Protein AF-A0A5X7K9N9-F1 (afdb_monomer_lite)

Organism: NCBI:txid682796

Sequence (214 aa):
MIYKSNVVDDPDVFTVRMKDDEVIVDVKPLNTGDPEDYRKLASKNLNILRDKSGEAIGFYGIVQTYTNQTDLRTLTGKDRYGRMDYIVAMNGEEKKLPSVTADYNGKLYYDQDGAPAKEADISLRYEERQISGTIIDKDRPFFSLEIDTRKSHEVDEDGSFMAALVGMNDRTDQTMHGYIEGGFYGKDGEIVAGSVRSKADNSWGGVFGGEKQE

Foldseek 3Di:
DEDAEDADPDDPFWDWDDDPNDIDTGGDFDPPPDPPWGKDWPDDDKDFDAAPVRHGFWIWDKTKMWTWDQDPVVSDDIDTYMYMYTYTDGNLVQFAAAPAKWKKKWKKAKDAQPRHGAIWIWIWIDDPQFIWTKTADPVCRQLIKIFPPVDDRGADRSFWTKTWIATPVDRVPLQSIWMWTWGFGHPNSQKIWGKIARDPDRRMITIMIIGTDD

Radius of gyration: 18.62 Å; chains: 1; bounding box: 37×47×57 Å

Structure (mmCIF, N/CA/C/O backbone):
data_AF-A0A5X7K9N9-F1
#
_entry.id   AF-A0A5X7K9N9-F1
#
loop_
_atom_site.group_PDB
_atom_site.id
_atom_site.type_symbol
_atom_site.label_atom_id
_atom_site.label_alt_id
_atom_site.label_comp_id
_atom_site.label_asym_id
_atom_site.label_entity_id
_atom_site.label_seq_id
_atom_site.pdbx_PDB_ins_code
_atom_site.Cartn_x
_atom_site.Cartn_y
_atom_site.Cartn_z
_atom_site.occupancy
_atom_site.B_iso_or_equiv
_atom_site.auth_seq_id
_atom_site.auth_comp_id
_atom_site.auth_asym_id
_atom_site.auth_atom_id
_atom_site.pdbx_PDB_model_num
ATOM 1 N N . MET A 1 1 ? 14.769 7.493 -17.784 1.00 29.14 1 MET A N 1
ATOM 2 C CA . MET A 1 1 ? 13.657 8.214 -17.129 1.00 29.14 1 MET A CA 1
ATOM 3 C C . MET A 1 1 ? 12.788 7.158 -16.464 1.00 29.14 1 MET A C 1
ATOM 5 O O . MET A 1 1 ? 12.463 6.187 -17.135 1.00 29.14 1 MET A O 1
ATOM 9 N N . ILE A 1 2 ? 12.543 7.253 -15.156 1.00 31.09 2 ILE A N 1
ATOM 10 C CA . ILE A 1 2 ? 11.637 6.332 -14.450 1.00 31.09 2 ILE A CA 1
ATOM 11 C C . ILE A 1 2 ? 10.228 6.889 -14.655 1.00 31.09 2 ILE A C 1
ATOM 13 O O . ILE A 1 2 ? 10.004 8.071 -14.399 1.00 31.09 2 ILE A O 1
ATOM 17 N N . TYR A 1 3 ? 9.316 6.087 -15.200 1.00 37.09 3 TYR A N 1
ATOM 18 C CA . TYR A 1 3 ? 7.920 6.497 -15.365 1.00 37.09 3 TYR A CA 1
ATOM 19 C C . TYR A 1 3 ? 7.229 6.507 -13.992 1.00 37.09 3 TYR A C 1
ATOM 21 O O . TYR A 1 3 ? 7.483 5.608 -13.192 1.00 37.09 3 TYR A O 1
ATOM 29 N N . LYS A 1 4 ? 6.412 7.541 -13.722 1.00 40.44 4 LYS A N 1
ATOM 30 C CA . LYS A 1 4 ? 5.660 7.712 -12.462 1.00 40.44 4 LYS A CA 1
ATOM 31 C C . LYS A 1 4 ? 4.901 6.429 -12.095 1.00 40.44 4 LYS A C 1
ATOM 33 O O . LYS A 1 4 ? 4.314 5.803 -12.980 1.00 40.44 4 LYS A O 1
ATOM 38 N N . SER A 1 5 ? 4.915 6.073 -10.809 1.00 44.12 5 SER A N 1
ATOM 39 C CA . SER A 1 5 ? 4.220 4.900 -10.288 1.00 44.12 5 SER A CA 1
ATOM 40 C C . SER A 1 5 ? 2.745 5.211 -10.068 1.00 44.12 5 SER A C 1
ATOM 42 O O . SER A 1 5 ? 2.399 6.229 -9.478 1.00 44.12 5 SER A O 1
ATOM 44 N N . ASN A 1 6 ? 1.874 4.306 -10.502 1.00 46.38 6 ASN A N 1
ATOM 45 C CA . ASN A 1 6 ? 0.518 4.219 -9.971 1.00 46.38 6 ASN A CA 1
ATOM 46 C C . ASN A 1 6 ? 0.511 3.136 -8.878 1.00 46.38 6 ASN A C 1
ATOM 48 O O . ASN A 1 6 ? 1.425 2.310 -8.827 1.00 46.38 6 ASN A O 1
ATOM 52 N N . VAL A 1 7 ? -0.494 3.135 -8.005 1.00 53.25 7 VAL A N 1
ATOM 53 C CA . VAL A 1 7 ? -0.878 1.923 -7.264 1.00 53.25 7 VAL A CA 1
ATOM 54 C C . VAL A 1 7 ? -1.484 0.985 -8.305 1.00 53.25 7 VAL A C 1
ATOM 56 O O . VAL A 1 7 ? -2.349 1.418 -9.071 1.00 53.25 7 VAL A O 1
ATOM 59 N N . VAL A 1 8 ? -0.968 -0.239 -8.428 1.00 55.53 8 VAL A N 1
ATOM 60 C CA . VAL A 1 8 ? -1.351 -1.138 -9.525 1.00 55.53 8 VAL A CA 1
ATOM 61 C C . VAL A 1 8 ? -1.850 -2.471 -8.983 1.00 55.53 8 VAL A C 1
ATOM 63 O O . VAL A 1 8 ? -1.053 -3.279 -8.514 1.00 55.53 8 VAL A O 1
ATOM 66 N N . ASP A 1 9 ? -3.153 -2.712 -9.129 1.00 48.34 9 ASP A N 1
ATOM 67 C CA . ASP A 1 9 ? -3.785 -3.989 -8.769 1.00 48.34 9 ASP A CA 1
ATOM 68 C C . ASP A 1 9 ? -3.503 -5.100 -9.807 1.00 48.34 9 ASP A C 1
ATOM 70 O O . ASP A 1 9 ? -3.458 -6.276 -9.454 1.00 48.34 9 ASP A O 1
ATOM 74 N N . ASP A 1 10 ? -3.240 -4.748 -11.076 1.00 54.31 10 ASP A N 1
ATOM 75 C CA . ASP A 1 10 ? -2.811 -5.680 -12.138 1.00 54.31 10 ASP A CA 1
ATOM 76 C C . ASP A 1 10 ? -1.775 -5.030 -13.078 1.00 54.31 10 ASP A C 1
ATOM 78 O O . ASP A 1 10 ? -2.121 -4.260 -13.979 1.00 54.31 10 ASP A O 1
ATOM 82 N N . PRO A 1 11 ? -0.471 -5.264 -12.859 1.00 64.81 11 PRO A N 1
ATOM 83 C CA . PRO A 1 11 ? 0.557 -4.661 -13.688 1.00 64.81 11 PRO A CA 1
ATOM 84 C C . PRO A 1 11 ? 0.686 -5.347 -15.052 1.00 64.81 11 PRO A C 1
ATOM 86 O O . PRO A 1 11 ? 0.959 -6.540 -15.179 1.00 64.81 11 PRO A O 1
ATOM 89 N N . ASP A 1 12 ? 0.660 -4.553 -16.125 1.00 75.69 12 ASP A N 1
ATOM 90 C CA . ASP A 1 12 ? 0.907 -5.024 -17.502 1.00 75.69 12 ASP A CA 1
ATOM 91 C C . ASP A 1 12 ? 2.293 -5.670 -17.706 1.00 75.69 12 ASP A C 1
ATOM 93 O O . ASP A 1 12 ? 2.567 -6.295 -18.731 1.00 75.69 12 ASP A O 1
ATOM 97 N N . VAL A 1 13 ? 3.199 -5.508 -16.738 1.00 85.12 13 VAL A N 1
ATOM 98 C CA . VAL A 1 13 ? 4.620 -5.864 -16.839 1.00 85.12 13 VAL A CA 1
ATOM 99 C C . VAL A 1 13 ? 5.019 -7.127 -16.068 1.00 85.12 13 VAL A C 1
ATOM 101 O O . VAL A 1 13 ? 6.041 -7.729 -16.402 1.00 85.12 13 VAL A O 1
ATOM 104 N N . PHE A 1 14 ? 4.239 -7.559 -15.077 1.00 88.44 14 PHE A N 1
ATOM 105 C CA . PHE A 1 14 ? 4.474 -8.771 -14.283 1.00 88.44 14 PHE A CA 1
ATOM 106 C C . PHE A 1 14 ? 3.166 -9.262 -13.660 1.00 88.44 14 PHE A C 1
ATOM 108 O O . PHE A 1 14 ? 2.179 -8.542 -13.635 1.00 88.44 14 PHE A O 1
ATOM 115 N N . THR A 1 15 ? 3.153 -10.485 -13.149 1.00 89.06 15 THR A N 1
ATOM 116 C CA . THR A 1 15 ? 2.113 -10.965 -12.235 1.00 89.06 15 THR A CA 1
ATOM 117 C C . THR A 1 15 ? 2.726 -11.196 -10.865 1.00 89.06 15 THR A C 1
ATOM 119 O O . THR A 1 15 ? 3.860 -11.673 -10.775 1.00 89.06 15 THR A O 1
ATOM 122 N N . VAL A 1 16 ? 1.982 -10.888 -9.806 1.00 88.81 16 VAL A N 1
ATOM 123 C CA . VAL A 1 16 ? 2.383 -11.197 -8.431 1.00 88.81 16 VAL A CA 1
ATOM 124 C C . VAL A 1 16 ? 1.418 -12.212 -7.856 1.00 88.81 16 VAL A C 1
ATOM 126 O O . VAL A 1 16 ? 0.209 -12.095 -8.035 1.00 88.81 16 VAL A O 1
ATOM 129 N N . ARG A 1 17 ? 1.953 -13.223 -7.180 1.00 85.62 17 ARG A N 1
ATOM 130 C CA . ARG A 1 17 ? 1.152 -14.250 -6.517 1.00 85.62 17 ARG A CA 1
ATOM 131 C C . ARG A 1 17 ? 1.849 -14.744 -5.267 1.00 85.62 17 ARG A C 1
ATOM 133 O O . ARG A 1 17 ? 3.076 -14.767 -5.204 1.00 85.62 17 ARG A O 1
ATOM 140 N N . MET A 1 18 ? 1.056 -15.191 -4.308 1.00 85.81 18 MET A N 1
ATOM 141 C CA . MET A 1 18 ? 1.548 -15.896 -3.135 1.00 85.81 18 MET A CA 1
ATOM 142 C C . MET A 1 18 ? 1.520 -17.404 -3.396 1.00 85.81 18 MET A C 1
ATOM 144 O O . MET A 1 18 ? 0.541 -17.924 -3.935 1.00 85.81 18 MET A O 1
ATOM 148 N N . LYS A 1 19 ? 2.603 -18.105 -3.067 1.00 81.81 19 LYS A N 1
ATOM 149 C CA . LYS A 1 19 ? 2.693 -19.566 -3.149 1.00 81.81 19 LYS A CA 1
ATOM 150 C C . LYS A 1 19 ? 3.647 -20.056 -2.071 1.00 81.81 19 LYS A C 1
ATOM 152 O O . LYS A 1 19 ? 4.756 -19.546 -2.000 1.00 81.81 19 LYS A O 1
ATOM 157 N N . ASP A 1 20 ? 3.229 -21.048 -1.289 1.00 82.88 20 ASP A N 1
ATOM 158 C CA . ASP A 1 20 ? 4.066 -21.678 -0.257 1.00 82.88 20 ASP A CA 1
ATOM 159 C C . ASP A 1 20 ? 4.722 -20.641 0.684 1.00 82.88 20 ASP A C 1
ATOM 161 O O . ASP A 1 20 ? 5.925 -20.686 0.913 1.00 82.88 20 ASP A O 1
ATOM 165 N N . ASP A 1 21 ? 3.943 -19.664 1.177 1.00 80.19 21 ASP A N 1
ATOM 166 C CA . ASP A 1 21 ? 4.426 -18.563 2.034 1.00 80.19 21 ASP A CA 1
ATOM 167 C C . ASP A 1 21 ? 5.470 -17.622 1.401 1.00 80.19 21 ASP A C 1
ATOM 169 O O . ASP A 1 21 ? 6.082 -16.807 2.094 1.00 80.19 21 ASP A O 1
ATOM 173 N N . GLU A 1 22 ? 5.641 -17.662 0.079 1.00 87.38 22 GLU A N 1
ATOM 174 C CA . GLU A 1 22 ? 6.506 -16.753 -0.668 1.00 87.38 22 GLU A CA 1
ATOM 175 C C . GLU A 1 22 ? 5.721 -15.907 -1.674 1.00 87.38 22 GLU A C 1
ATOM 177 O O . GLU A 1 22 ? 4.778 -16.366 -2.324 1.00 87.38 22 GLU A O 1
ATOM 182 N N . VAL A 1 23 ? 6.156 -14.657 -1.861 1.00 89.69 23 VAL A N 1
ATOM 183 C CA . VAL A 1 23 ? 5.622 -13.787 -2.915 1.00 89.69 23 VAL A CA 1
ATOM 184 C C . VAL A 1 23 ? 6.458 -13.943 -4.184 1.00 89.69 23 VAL A C 1
ATOM 186 O O . VAL A 1 23 ? 7.617 -13.513 -4.256 1.00 89.69 23 VAL A O 1
ATOM 189 N N . ILE A 1 24 ? 5.862 -14.554 -5.204 1.00 90.81 24 ILE A N 1
ATOM 190 C CA . ILE A 1 24 ? 6.462 -14.792 -6.517 1.00 90.81 24 ILE A CA 1
ATOM 191 C C . ILE A 1 24 ? 6.085 -13.644 -7.453 1.00 90.81 24 ILE A C 1
ATOM 193 O O . ILE A 1 24 ? 4.915 -13.285 -7.576 1.00 90.81 24 ILE A O 1
ATOM 197 N N . VAL A 1 25 ? 7.093 -13.087 -8.130 1.00 92.44 25 VAL A N 1
ATOM 198 C CA . VAL A 1 25 ? 6.928 -12.050 -9.154 1.00 92.44 25 VAL A CA 1
ATOM 199 C C . VAL A 1 25 ? 7.385 -12.628 -10.485 1.00 92.44 25 VAL A C 1
ATOM 201 O O . VAL A 1 25 ? 8.584 -12.792 -10.718 1.00 92.44 25 VAL A O 1
ATOM 204 N N . ASP A 1 26 ? 6.424 -12.926 -11.349 1.00 91.31 26 ASP A N 1
ATOM 205 C CA . ASP A 1 26 ? 6.656 -13.498 -12.672 1.00 91.31 26 ASP A CA 1
ATOM 206 C C . ASP A 1 26 ? 6.594 -12.367 -13.713 1.00 91.31 26 ASP A C 1
ATOM 208 O O . ASP A 1 26 ? 5.541 -11.785 -13.975 1.00 91.31 26 ASP A O 1
ATOM 212 N N . VAL A 1 27 ? 7.742 -11.999 -14.286 1.00 91.94 27 VAL A N 1
ATOM 213 C CA . VAL A 1 27 ? 7.833 -10.892 -15.252 1.00 91.94 27 VAL A CA 1
ATOM 214 C C . VAL A 1 27 ? 7.292 -11.320 -16.613 1.00 91.94 27 VAL A C 1
ATOM 216 O O . VAL A 1 27 ? 7.737 -12.317 -17.179 1.00 91.94 27 VAL A O 1
ATOM 219 N N . LYS A 1 28 ? 6.367 -10.528 -17.171 1.00 90.12 28 LYS A N 1
ATOM 220 C CA . LYS A 1 28 ? 5.795 -10.765 -18.502 1.00 90.12 28 LYS A CA 1
ATOM 221 C C . LYS A 1 28 ? 6.871 -10.450 -19.560 1.00 90.12 28 LYS A C 1
ATOM 223 O O . LYS A 1 28 ? 7.359 -9.309 -19.581 1.00 90.12 28 LYS A O 1
ATOM 228 N N . PRO A 1 29 ? 7.264 -11.420 -20.413 1.00 84.94 29 PRO A N 1
ATOM 229 C CA . PRO A 1 29 ? 8.291 -11.210 -21.429 1.00 84.94 29 PRO A CA 1
ATOM 230 C C . PRO A 1 29 ? 7.845 -10.183 -22.474 1.00 84.94 29 PRO A C 1
ATOM 232 O O . PRO A 1 29 ? 6.654 -9.916 -22.648 1.00 84.94 29 PRO A O 1
ATOM 235 N N . LEU A 1 30 ? 8.815 -9.602 -23.179 1.00 85.56 30 LEU A N 1
ATOM 236 C CA . LEU A 1 30 ? 8.543 -8.746 -24.328 1.00 85.56 30 LEU A CA 1
ATOM 237 C C . LEU A 1 30 ? 8.305 -9.610 -25.567 1.00 85.56 30 LEU A C 1
ATOM 239 O O . LEU A 1 30 ? 9.104 -10.487 -25.874 1.00 85.56 30 LEU A O 1
ATOM 243 N N . ASN A 1 31 ? 7.232 -9.323 -26.300 1.00 78.81 31 ASN A N 1
ATOM 244 C CA . ASN A 1 31 ? 6.897 -9.999 -27.554 1.00 78.81 31 ASN A CA 1
ATOM 245 C C . ASN A 1 31 ? 7.089 -9.042 -28.740 1.00 78.81 31 ASN A C 1
ATOM 247 O O . ASN A 1 31 ? 6.147 -8.760 -29.476 1.00 78.81 31 ASN A O 1
ATOM 251 N N . THR A 1 32 ? 8.293 -8.489 -28.890 1.00 79.50 32 THR A N 1
ATOM 252 C CA . THR A 1 32 ? 8.621 -7.522 -29.958 1.00 79.50 32 THR A CA 1
ATOM 253 C C . THR A 1 32 ? 9.184 -8.182 -31.220 1.00 79.50 32 THR A C 1
ATOM 255 O O . THR A 1 32 ? 9.250 -7.542 -32.265 1.00 79.50 32 THR A O 1
ATOM 258 N N . GLY A 1 33 ? 9.573 -9.461 -31.144 1.00 80.44 33 GLY A N 1
ATOM 259 C CA . GLY A 1 33 ? 10.209 -10.200 -32.242 1.00 80.44 33 GLY A CA 1
ATOM 260 C C . GLY A 1 33 ? 11.725 -9.993 -32.353 1.00 80.44 33 GLY A C 1
ATOM 261 O O . GLY A 1 33 ? 12.367 -10.687 -33.137 1.00 80.44 33 GLY A O 1
ATOM 262 N N . ASP A 1 34 ? 12.301 -9.092 -31.554 1.00 84.75 34 ASP A N 1
ATOM 263 C CA . ASP A 1 34 ? 13.745 -8.893 -31.436 1.00 84.75 34 ASP A CA 1
ATOM 264 C C . ASP A 1 34 ? 14.292 -9.718 -30.251 1.00 84.75 34 ASP A C 1
ATOM 266 O O . ASP A 1 34 ? 13.850 -9.511 -29.120 1.00 84.75 34 ASP A O 1
ATOM 270 N N . PRO A 1 35 ? 15.236 -10.654 -30.463 1.00 84.50 35 PRO A N 1
ATOM 271 C CA . PRO A 1 35 ? 15.769 -11.498 -29.390 1.00 84.50 35 PRO A CA 1
ATOM 272 C C . PRO A 1 35 ? 16.597 -10.733 -28.343 1.00 84.50 35 PRO A C 1
ATOM 274 O O . PRO A 1 35 ? 16.821 -11.257 -27.254 1.00 84.50 35 PRO A O 1
ATOM 277 N N . GLU A 1 36 ? 17.046 -9.511 -28.644 1.00 86.88 36 GLU A N 1
ATOM 278 C CA . GLU A 1 36 ? 17.782 -8.647 -27.709 1.00 86.88 36 GLU A CA 1
ATOM 279 C C . GLU A 1 36 ? 16.850 -7.835 -26.792 1.00 86.88 36 GLU A C 1
ATOM 281 O O . GLU A 1 36 ? 17.309 -7.126 -25.885 1.00 86.88 36 GLU A O 1
ATOM 286 N N . ASP A 1 37 ? 15.538 -7.903 -27.027 1.00 89.62 37 ASP A N 1
ATOM 287 C CA . ASP A 1 37 ? 14.548 -7.258 -26.179 1.00 89.62 37 ASP A CA 1
ATOM 288 C C . ASP A 1 37 ? 14.258 -8.112 -24.955 1.00 89.62 37 ASP A C 1
ATOM 290 O O . ASP A 1 37 ? 13.899 -9.287 -25.036 1.00 89.62 37 ASP A O 1
ATOM 294 N N . TYR A 1 38 ? 14.384 -7.498 -23.783 1.00 90.75 38 TYR A N 1
ATOM 295 C CA . TYR A 1 38 ? 14.099 -8.174 -22.533 1.00 90.75 38 TYR A CA 1
ATOM 296 C C . TYR A 1 38 ? 13.448 -7.256 -21.510 1.00 90.75 38 TYR A C 1
ATOM 298 O O . TYR A 1 38 ? 13.691 -6.047 -21.423 1.00 90.75 38 TYR A O 1
ATOM 306 N N . ARG A 1 39 ? 12.664 -7.896 -20.649 1.00 92.56 39 ARG A N 1
ATOM 307 C CA . ARG A 1 39 ? 12.224 -7.347 -19.377 1.00 92.56 39 ARG A CA 1
ATOM 308 C C . ARG A 1 39 ? 12.661 -8.293 -18.276 1.00 92.56 39 ARG A C 1
ATOM 310 O O . ARG A 1 39 ? 12.526 -9.505 -18.412 1.00 92.56 39 ARG A O 1
ATOM 317 N N . LYS A 1 40 ? 13.189 -7.743 -17.188 1.00 93.38 40 LYS A N 1
ATOM 318 C CA . LYS A 1 40 ? 13.609 -8.533 -16.029 1.00 93.38 40 LYS A CA 1
ATOM 319 C C . LYS A 1 40 ? 13.226 -7.865 -14.722 1.00 93.38 40 LYS A C 1
ATOM 321 O O . LYS A 1 40 ? 13.096 -6.640 -14.651 1.00 93.38 40 LYS A O 1
ATOM 326 N N . LEU A 1 41 ? 13.098 -8.687 -13.687 1.00 93.69 41 LEU A N 1
ATOM 327 C CA . LEU A 1 41 ? 12.977 -8.225 -12.314 1.00 93.69 41 LEU A CA 1
ATOM 328 C C . LEU A 1 41 ? 14.324 -7.624 -11.904 1.00 93.69 41 LEU A C 1
ATOM 330 O O . LEU A 1 41 ? 15.359 -8.279 -12.024 1.00 93.69 41 LEU A O 1
ATOM 334 N N . ALA A 1 42 ? 14.315 -6.364 -11.484 1.00 92.69 42 ALA A N 1
ATOM 335 C CA . ALA A 1 42 ? 15.503 -5.679 -10.988 1.00 92.69 42 ALA A CA 1
ATOM 336 C C . ALA A 1 42 ? 15.620 -5.839 -9.470 1.00 92.69 42 ALA A C 1
ATOM 338 O O . ALA A 1 42 ? 16.685 -6.184 -8.968 1.00 92.69 42 ALA A O 1
ATOM 339 N N . SER A 1 43 ? 14.519 -5.622 -8.751 1.00 92.50 43 SER A N 1
ATOM 340 C CA . SER A 1 43 ? 14.426 -5.831 -7.308 1.00 92.50 43 SER A CA 1
ATOM 341 C C . SER A 1 43 ? 12.968 -6.049 -6.893 1.00 92.50 43 SER A C 1
ATOM 343 O O . SER A 1 43 ? 12.040 -5.697 -7.626 1.00 92.50 43 SER A O 1
ATOM 345 N N . LYS A 1 44 ? 12.763 -6.655 -5.723 1.00 92.81 44 LYS A N 1
ATOM 346 C CA . LYS A 1 44 ? 11.472 -6.688 -5.029 1.00 92.81 44 LYS A CA 1
ATOM 347 C C . LYS A 1 44 ? 11.712 -6.486 -3.536 1.00 92.81 44 LYS A C 1
ATOM 349 O O . LYS A 1 44 ? 12.648 -7.067 -2.991 1.00 92.81 44 LYS A O 1
ATOM 354 N N . ASN A 1 45 ? 10.868 -5.687 -2.904 1.00 94.38 45 ASN A N 1
ATOM 355 C CA . ASN A 1 45 ? 10.769 -5.553 -1.457 1.00 94.38 45 ASN A CA 1
ATOM 356 C C . ASN A 1 45 ? 9.288 -5.685 -1.099 1.00 94.38 45 ASN A C 1
ATOM 358 O O . ASN A 1 45 ? 8.550 -4.709 -1.181 1.00 94.38 45 ASN A O 1
ATOM 362 N N . LEU A 1 46 ? 8.846 -6.910 -0.818 1.00 94.06 46 LEU A N 1
ATOM 363 C CA . LEU A 1 46 ? 7.450 -7.229 -0.527 1.00 94.06 46 LEU A CA 1
ATOM 364 C C . LEU A 1 46 ? 7.383 -7.838 0.867 1.00 94.06 46 LEU A C 1
ATOM 366 O O . LEU A 1 46 ? 8.014 -8.863 1.126 1.00 94.06 46 LEU A O 1
ATOM 370 N N . ASN A 1 47 ? 6.620 -7.198 1.741 1.00 95.81 47 ASN A N 1
ATOM 371 C CA . ASN A 1 47 ? 6.379 -7.633 3.104 1.00 95.81 47 ASN A CA 1
ATOM 372 C C . ASN A 1 47 ? 5.105 -8.466 3.127 1.00 95.81 47 ASN A C 1
ATOM 374 O O . ASN A 1 47 ? 4.064 -8.022 2.642 1.00 95.81 47 ASN A O 1
ATOM 378 N N . ILE A 1 48 ? 5.205 -9.677 3.666 1.00 95.69 48 ILE A N 1
ATOM 379 C CA . ILE A 1 48 ? 4.064 -10.573 3.845 1.00 95.69 48 ILE A CA 1
ATOM 380 C C . ILE A 1 48 ? 3.340 -10.170 5.123 1.00 95.69 48 ILE A C 1
ATOM 382 O O . ILE A 1 48 ? 3.967 -10.044 6.171 1.00 95.69 48 ILE A O 1
ATOM 386 N N . LEU A 1 49 ? 2.027 -10.003 5.020 1.00 95.06 49 LEU A N 1
ATOM 387 C CA . LEU A 1 49 ? 1.133 -9.733 6.135 1.00 95.06 49 LEU A CA 1
ATOM 388 C C . LEU A 1 49 ? 0.529 -11.052 6.606 1.00 95.06 49 LEU A C 1
ATOM 390 O O . LEU A 1 49 ? 0.006 -11.825 5.794 1.00 95.06 49 LEU A O 1
ATOM 394 N N . ARG A 1 50 ? 0.635 -11.315 7.908 1.00 94.31 50 ARG A N 1
ATOM 395 C CA . ARG A 1 50 ? 0.221 -12.579 8.518 1.00 94.31 50 ARG A CA 1
ATOM 396 C C . ARG A 1 50 ? -0.851 -12.347 9.567 1.00 94.31 50 ARG A C 1
ATOM 398 O O . ARG A 1 50 ? -0.790 -11.366 10.295 1.00 94.31 50 ARG A O 1
ATOM 405 N N . ASP A 1 51 ? -1.820 -13.250 9.640 1.00 90.25 51 ASP A N 1
ATOM 406 C CA . ASP A 1 51 ? -2.808 -13.241 10.717 1.00 90.25 51 ASP A CA 1
ATOM 407 C C . ASP A 1 51 ? -2.174 -13.682 12.053 1.00 90.25 51 ASP A C 1
ATOM 409 O O . ASP A 1 51 ? -1.016 -14.115 12.110 1.00 90.25 51 ASP A O 1
ATOM 413 N N . LYS A 1 52 ? -2.937 -13.628 13.150 1.00 88.69 52 LYS A N 1
ATOM 414 C CA . LYS A 1 52 ? -2.457 -14.072 14.476 1.00 88.69 52 LYS A CA 1
ATOM 415 C C . LYS A 1 52 ? -2.011 -15.536 14.542 1.00 88.69 52 LYS A C 1
ATOM 417 O O . LYS A 1 52 ? -1.292 -15.906 15.470 1.00 88.69 52 LYS A O 1
ATOM 422 N N . SER A 1 53 ? -2.460 -16.387 13.618 1.00 90.12 53 SER A N 1
ATOM 423 C CA . SER A 1 53 ? -2.033 -17.789 13.538 1.00 90.12 53 SER A CA 1
ATOM 424 C C . SER A 1 53 ? -0.726 -17.974 12.759 1.00 90.12 53 SER A C 1
ATOM 426 O O . SER A 1 53 ? -0.155 -19.064 12.774 1.00 90.12 53 SER A O 1
ATOM 428 N N . GLY A 1 54 ? -0.222 -16.903 12.138 1.00 90.44 54 GLY A N 1
ATOM 429 C CA . GLY A 1 54 ? 0.966 -16.901 11.295 1.00 90.44 54 GLY A CA 1
ATOM 430 C C . GLY A 1 54 ? 0.669 -17.216 9.829 1.00 90.44 54 GLY A C 1
ATOM 431 O O . GLY A 1 54 ? 1.610 -17.301 9.038 1.00 90.44 54 GLY A O 1
ATOM 432 N N . GLU A 1 55 ? -0.598 -17.370 9.446 1.00 91.00 55 GLU A N 1
ATOM 433 C CA . GLU A 1 55 ? -1.005 -17.625 8.065 1.00 91.00 55 GLU A CA 1
ATOM 434 C C . GLU A 1 55 ? -0.847 -16.352 7.231 1.00 91.00 55 GLU A C 1
ATOM 436 O O . GLU A 1 55 ? -1.231 -15.265 7.659 1.00 91.00 55 GLU A O 1
ATOM 441 N N . ALA A 1 56 ? -0.253 -16.464 6.042 1.00 92.56 56 ALA A N 1
ATOM 442 C CA . ALA A 1 56 ? -0.105 -15.327 5.147 1.00 92.56 56 ALA A CA 1
ATOM 443 C C . ALA A 1 56 ? -1.453 -14.958 4.512 1.00 92.56 56 ALA A C 1
ATOM 445 O O . ALA A 1 56 ? -2.026 -15.737 3.754 1.00 92.56 56 ALA A O 1
ATOM 446 N N . ILE A 1 57 ? -1.927 -13.742 4.784 1.00 92.62 57 ILE A N 1
ATOM 447 C CA . ILE A 1 57 ? -3.228 -13.241 4.309 1.00 92.62 57 ILE A CA 1
ATOM 448 C C . ILE A 1 57 ? -3.098 -12.111 3.284 1.00 92.62 57 ILE A C 1
ATOM 450 O O . ILE A 1 57 ? -4.094 -11.614 2.759 1.00 92.62 57 ILE A O 1
ATOM 454 N N . GLY A 1 58 ? -1.870 -11.702 2.971 1.00 93.94 58 GLY A N 1
ATOM 455 C CA . GLY A 1 58 ? -1.596 -10.705 1.949 1.00 93.94 58 GLY A CA 1
ATOM 456 C C . GLY A 1 58 ? -0.154 -10.227 1.955 1.00 93.94 58 GLY A C 1
ATOM 457 O O . GLY A 1 58 ? 0.708 -10.779 2.640 1.00 93.94 58 GLY A O 1
ATOM 458 N N . PHE A 1 59 ? 0.130 -9.207 1.158 1.00 95.38 59 PHE A N 1
ATOM 459 C CA . PHE A 1 59 ? 1.445 -8.592 1.077 1.00 95.38 59 PHE A CA 1
ATOM 460 C C . PHE A 1 59 ? 1.365 -7.160 0.555 1.00 95.38 59 PHE A C 1
ATOM 462 O O . PHE A 1 59 ? 0.421 -6.781 -0.139 1.00 95.38 59 PHE A O 1
ATOM 469 N N . TYR A 1 60 ? 2.398 -6.375 0.844 1.00 95.88 60 TYR A N 1
ATOM 470 C CA . TYR A 1 60 ? 2.550 -5.031 0.302 1.00 95.88 60 TYR A CA 1
ATOM 471 C C . TYR A 1 60 ? 4.021 -4.658 0.100 1.00 95.88 60 TYR A C 1
ATOM 473 O O . TYR A 1 60 ? 4.915 -5.231 0.723 1.00 95.88 60 TYR A O 1
ATOM 481 N N . GLY A 1 61 ? 4.288 -3.681 -0.760 1.00 95.38 61 GLY A N 1
ATOM 482 C CA . GLY A 1 61 ? 5.620 -3.117 -0.942 1.00 95.38 61 GLY A CA 1
ATOM 483 C C . GLY A 1 61 ? 5.906 -2.723 -2.381 1.00 95.38 61 GLY A C 1
ATOM 484 O O . GLY A 1 61 ? 5.048 -2.180 -3.070 1.00 95.38 61 GLY A O 1
ATOM 485 N N . ILE A 1 62 ? 7.135 -2.965 -2.828 1.00 93.88 62 ILE A N 1
ATOM 486 C CA . ILE A 1 62 ? 7.686 -2.412 -4.063 1.00 93.88 62 ILE A CA 1
ATOM 487 C C . ILE A 1 62 ? 8.193 -3.526 -4.978 1.00 93.88 62 ILE A C 1
ATOM 489 O O . ILE A 1 62 ? 8.946 -4.411 -4.559 1.00 93.88 62 ILE A O 1
ATOM 493 N N . VAL A 1 63 ? 7.864 -3.429 -6.264 1.00 93.06 63 VAL A N 1
ATOM 494 C CA . VAL A 1 63 ? 8.480 -4.218 -7.336 1.00 93.06 63 VAL A CA 1
ATOM 495 C C . VAL A 1 63 ? 9.170 -3.281 -8.317 1.00 93.06 63 VAL A C 1
ATOM 497 O O . VAL A 1 63 ? 8.584 -2.309 -8.785 1.00 93.06 63 VAL A O 1
ATOM 500 N N . GLN A 1 64 ? 10.419 -3.585 -8.663 1.00 92.06 64 GLN A N 1
ATOM 501 C CA . GLN A 1 64 ? 11.165 -2.849 -9.673 1.00 92.06 64 GLN A CA 1
ATOM 502 C C . GLN A 1 64 ? 11.476 -3.750 -10.861 1.00 92.06 64 GLN A C 1
ATOM 504 O O . GLN A 1 64 ? 12.093 -4.809 -10.723 1.00 92.06 64 GLN A O 1
ATOM 509 N N . THR A 1 65 ? 11.126 -3.291 -12.056 1.00 91.62 65 THR A N 1
ATOM 510 C CA . THR A 1 65 ? 11.480 -3.957 -13.310 1.00 91.62 65 THR A CA 1
ATOM 511 C C . THR A 1 65 ? 12.391 -3.085 -14.157 1.00 91.62 65 THR A C 1
ATOM 513 O O . THR A 1 65 ? 12.395 -1.854 -14.071 1.00 91.62 65 THR A O 1
ATOM 516 N N . TYR A 1 66 ? 13.188 -3.741 -14.992 1.00 90.75 66 TYR A N 1
ATOM 517 C CA . TYR A 1 66 ? 14.009 -3.096 -16.004 1.00 90.75 66 TYR A CA 1
ATOM 518 C C . TYR A 1 66 ? 13.604 -3.610 -17.378 1.00 90.75 66 TYR A C 1
ATOM 520 O O . TYR A 1 66 ? 13.511 -4.823 -17.582 1.00 90.75 66 TYR A O 1
ATOM 528 N N . THR A 1 67 ? 13.383 -2.685 -18.307 1.00 90.81 67 THR A N 1
ATOM 529 C CA . THR A 1 67 ? 13.025 -2.983 -19.694 1.00 90.81 67 THR A CA 1
ATOM 530 C C . THR A 1 67 ? 14.095 -2.418 -20.627 1.00 90.81 67 THR A C 1
ATOM 532 O O . THR A 1 67 ? 14.464 -1.246 -20.521 1.00 90.81 67 THR A O 1
ATOM 535 N N . ASN A 1 68 ? 14.579 -3.264 -21.534 1.00 90.44 68 ASN A N 1
ATOM 536 C CA . ASN A 1 68 ? 15.363 -2.892 -22.707 1.00 90.44 68 ASN A CA 1
ATOM 537 C C . ASN A 1 68 ? 14.592 -3.394 -23.926 1.00 90.44 68 ASN A C 1
A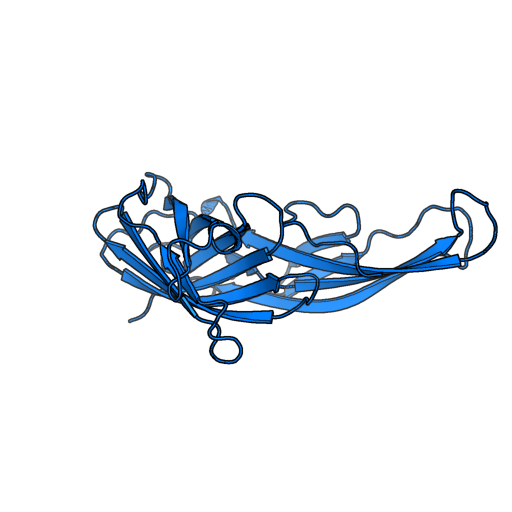TOM 539 O O . ASN A 1 68 ? 14.459 -4.604 -24.093 1.00 90.44 68 ASN A O 1
ATOM 543 N N . GLN A 1 69 ? 14.062 -2.479 -24.730 1.00 88.88 69 GLN A N 1
ATOM 544 C CA . GLN A 1 69 ? 13.242 -2.829 -25.888 1.00 88.88 69 GLN A CA 1
ATOM 545 C C . GLN A 1 69 ? 13.617 -1.984 -27.099 1.00 88.88 69 GLN A C 1
ATOM 547 O O . GLN A 1 69 ? 14.076 -0.852 -26.940 1.00 88.88 69 GLN A O 1
ATOM 552 N N . THR A 1 70 ? 13.414 -2.504 -28.302 1.00 83.25 70 THR A N 1
ATOM 553 C CA . THR A 1 70 ? 13.544 -1.719 -29.528 1.00 83.25 70 THR A CA 1
ATOM 554 C C . THR A 1 70 ? 12.544 -0.569 -29.512 1.00 83.25 70 THR A C 1
ATOM 556 O O . THR A 1 70 ? 11.379 -0.752 -29.152 1.00 83.25 70 THR A O 1
ATOM 559 N N . ASP A 1 71 ? 13.005 0.629 -29.879 1.00 79.38 71 ASP A N 1
ATOM 560 C CA . ASP A 1 71 ? 12.129 1.797 -29.991 1.00 79.38 71 ASP A CA 1
ATOM 561 C C . ASP A 1 71 ? 11.061 1.519 -31.059 1.00 79.38 71 ASP A C 1
ATOM 563 O O . ASP A 1 71 ? 11.349 1.409 -32.252 1.00 79.38 71 ASP A O 1
ATOM 567 N N . LEU A 1 72 ? 9.806 1.401 -30.624 1.00 71.56 72 LEU A N 1
ATOM 568 C CA . LEU A 1 72 ? 8.675 1.062 -31.490 1.00 71.56 72 LEU A CA 1
ATOM 569 C C . LEU A 1 72 ? 8.313 2.185 -32.473 1.00 71.56 72 LEU A C 1
ATOM 571 O O . LEU A 1 72 ? 7.599 1.936 -33.443 1.00 71.56 72 LEU A O 1
ATOM 575 N N . ARG A 1 73 ? 8.769 3.423 -32.235 1.00 73.81 73 ARG A N 1
ATOM 576 C CA . ARG A 1 73 ? 8.485 4.579 -33.100 1.00 73.81 73 ARG A CA 1
ATOM 577 C C . ARG A 1 73 ? 9.445 4.656 -34.270 1.00 73.81 73 ARG A C 1
ATOM 579 O O . ARG A 1 73 ? 9.031 4.998 -35.374 1.00 73.81 73 ARG A O 1
ATOM 586 N N . THR A 1 74 ? 10.720 4.381 -34.020 1.00 75.81 74 THR A N 1
ATOM 587 C CA . THR A 1 74 ? 11.772 4.476 -35.038 1.00 75.81 74 THR A CA 1
ATOM 588 C C . THR A 1 74 ? 12.150 3.115 -35.618 1.00 75.81 74 THR A C 1
ATOM 590 O O . THR A 1 74 ? 12.781 3.067 -36.670 1.00 75.81 74 THR A O 1
ATOM 593 N N . LEU A 1 75 ? 11.748 2.015 -34.962 1.00 74.12 75 LEU A N 1
ATOM 594 C CA . LEU A 1 75 ? 12.127 0.629 -35.275 1.00 74.12 75 LEU A CA 1
ATOM 595 C C . LEU A 1 75 ? 13.651 0.425 -35.335 1.00 74.12 75 LEU A C 1
ATOM 597 O O . LEU A 1 75 ? 14.144 -0.534 -35.927 1.00 74.12 75 LEU A O 1
ATOM 601 N N . THR A 1 76 ? 14.403 1.340 -34.719 1.00 70.25 76 THR A N 1
ATOM 602 C CA . THR A 1 76 ? 15.864 1.351 -34.668 1.00 70.25 76 THR A CA 1
ATOM 603 C C . THR A 1 76 ? 16.319 1.883 -33.314 1.00 70.25 76 THR A C 1
ATOM 605 O O . THR A 1 76 ? 15.744 2.829 -32.794 1.00 70.25 76 THR A O 1
ATOM 608 N N . GLY A 1 77 ? 17.385 1.321 -32.746 1.00 79.00 77 GLY A N 1
ATOM 609 C CA . GLY A 1 77 ? 17.850 1.718 -31.412 1.00 79.00 77 GLY A CA 1
ATOM 610 C C . GLY A 1 77 ? 17.072 1.048 -30.273 1.00 79.00 77 GLY A C 1
ATOM 611 O O . GLY A 1 77 ? 16.128 0.294 -30.501 1.00 79.00 77 GLY A O 1
ATOM 612 N N . LYS A 1 78 ? 17.532 1.268 -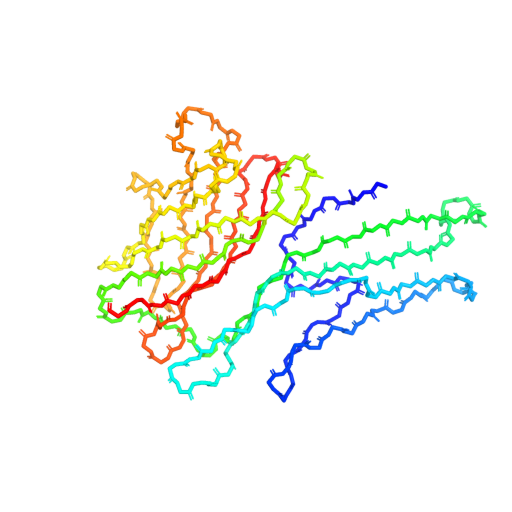29.035 1.00 83.06 78 LYS A N 1
ATOM 613 C CA . LYS A 1 78 ? 16.996 0.624 -27.826 1.00 83.06 78 LYS A CA 1
ATOM 614 C C . LYS A 1 78 ? 16.548 1.666 -26.806 1.00 83.06 78 LYS A C 1
ATOM 616 O O . LYS A 1 78 ? 17.359 2.482 -26.365 1.00 83.06 78 LYS A O 1
ATOM 621 N N . ASP A 1 7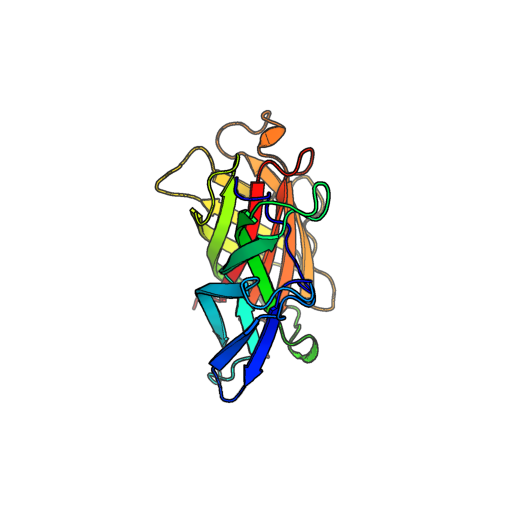9 ? 15.304 1.553 -26.364 1.00 83.19 79 ASP A N 1
ATOM 622 C CA . ASP A 1 79 ? 14.779 2.242 -25.196 1.00 83.19 79 ASP A CA 1
ATOM 623 C C . ASP A 1 79 ? 15.104 1.455 -23.929 1.00 83.19 79 ASP A C 1
ATOM 625 O O . ASP A 1 79 ? 14.835 0.256 -23.815 1.00 83.19 79 ASP A O 1
ATOM 629 N N . ARG A 1 80 ? 15.678 2.155 -22.948 1.00 86.44 80 ARG A N 1
ATOM 630 C CA . ARG A 1 80 ? 16.070 1.593 -21.653 1.00 86.44 80 ARG A CA 1
ATOM 631 C C . ARG A 1 80 ? 15.418 2.369 -20.529 1.00 86.44 80 ARG A C 1
ATOM 633 O O . ARG A 1 80 ? 15.716 3.549 -20.327 1.00 86.44 80 ARG A O 1
ATOM 640 N N . TYR A 1 81 ? 14.571 1.701 -19.759 1.00 85.88 81 TYR A N 1
ATOM 641 C CA . TYR A 1 81 ? 13.903 2.331 -18.630 1.00 85.88 81 TYR A CA 1
ATOM 642 C C . TYR A 1 81 ? 13.656 1.355 -17.481 1.00 85.88 81 TYR A C 1
ATOM 644 O O . TYR A 1 81 ? 13.411 0.162 -17.667 1.00 85.88 81 TYR A O 1
ATOM 652 N N . GLY A 1 82 ? 13.751 1.900 -16.270 1.00 85.50 82 GLY A N 1
ATOM 653 C CA . GLY A 1 82 ? 13.300 1.244 -15.053 1.00 85.50 82 GLY A CA 1
ATOM 654 C C . GLY A 1 82 ? 11.873 1.672 -14.736 1.00 85.50 82 GLY A C 1
ATOM 655 O O . GLY A 1 82 ? 11.501 2.824 -14.978 1.00 85.50 82 GLY A O 1
ATOM 656 N N . ARG A 1 83 ? 11.097 0.749 -14.184 1.00 85.75 83 ARG A N 1
ATOM 657 C CA . ARG A 1 83 ? 9.756 0.994 -13.658 1.00 85.75 83 ARG A CA 1
ATOM 658 C C . ARG A 1 83 ? 9.711 0.497 -12.222 1.00 85.75 83 ARG A C 1
ATOM 660 O O . ARG A 1 83 ? 10.290 -0.546 -11.919 1.00 85.75 83 ARG A O 1
ATOM 667 N N . MET A 1 84 ? 9.067 1.269 -11.363 1.00 88.19 84 MET A N 1
ATOM 668 C CA . MET A 1 84 ? 8.801 0.902 -9.983 1.00 88.19 84 MET A CA 1
ATOM 669 C C . MET A 1 84 ? 7.296 0.923 -9.783 1.00 88.19 84 MET A C 1
ATOM 671 O O . MET A 1 84 ? 6.650 1.862 -10.238 1.00 88.19 84 MET A O 1
ATOM 675 N N . ASP A 1 85 ? 6.775 -0.120 -9.156 1.00 89.44 85 ASP A N 1
ATOM 676 C CA . ASP A 1 85 ? 5.357 -0.300 -8.886 1.00 89.44 85 ASP A CA 1
ATOM 677 C C . ASP A 1 85 ? 5.169 -0.554 -7.386 1.00 89.44 85 ASP A C 1
ATOM 679 O O . ASP A 1 85 ? 5.897 -1.358 -6.792 1.00 89.44 85 ASP A O 1
ATOM 683 N N . TYR A 1 86 ? 4.192 0.130 -6.790 1.00 92.56 86 TYR A N 1
ATOM 684 C CA . TYR A 1 86 ? 3.759 -0.082 -5.411 1.00 92.56 86 TYR A CA 1
ATOM 685 C C . TYR A 1 86 ? 2.571 -1.039 -5.408 1.00 92.56 86 TYR A C 1
ATOM 687 O O . TYR A 1 86 ? 1.549 -0.773 -6.044 1.00 92.56 86 TYR A O 1
ATOM 695 N N . ILE A 1 87 ? 2.729 -2.160 -4.714 1.00 92.69 87 ILE A N 1
ATOM 696 C CA . ILE A 1 87 ? 1.792 -3.280 -4.728 1.00 92.69 87 ILE A CA 1
ATOM 697 C C . ILE A 1 87 ? 1.226 -3.469 -3.330 1.00 92.69 87 ILE A C 1
ATOM 699 O O . ILE A 1 87 ? 1.977 -3.489 -2.359 1.00 92.69 87 ILE A O 1
ATOM 703 N N . VAL A 1 88 ? -0.084 -3.652 -3.240 1.00 94.12 88 VAL A N 1
ATOM 704 C CA . VAL A 1 88 ? -0.775 -4.159 -2.056 1.00 94.12 88 VAL A CA 1
ATOM 705 C C . VAL A 1 88 ? -1.795 -5.180 -2.532 1.00 94.12 88 VAL A C 1
ATOM 707 O O . VAL A 1 88 ? -2.513 -4.936 -3.495 1.00 94.12 88 VAL A O 1
ATOM 710 N N . ALA A 1 89 ? -1.822 -6.349 -1.908 1.00 92.69 89 ALA A N 1
ATOM 711 C CA . ALA A 1 89 ? -2.770 -7.400 -2.241 1.00 92.69 89 ALA A CA 1
ATOM 712 C C . ALA A 1 89 ? -3.130 -8.172 -0.977 1.00 92.69 89 ALA A C 1
ATOM 714 O O . ALA A 1 89 ? -2.251 -8.668 -0.275 1.00 92.69 89 ALA A O 1
ATOM 715 N N . MET A 1 90 ? -4.427 -8.286 -0.708 1.00 92.81 90 MET A N 1
ATOM 716 C CA . MET A 1 90 ? -4.972 -8.962 0.466 1.00 92.81 90 MET A CA 1
ATOM 717 C C . MET A 1 90 ? -5.976 -10.023 0.032 1.00 92.81 90 MET A C 1
ATOM 719 O O . MET A 1 90 ? -6.671 -9.848 -0.972 1.00 92.81 90 MET A O 1
ATOM 723 N N . ASN A 1 91 ? -6.087 -11.106 0.800 1.00 89.75 91 ASN A N 1
ATOM 724 C CA . ASN A 1 91 ? -7.203 -12.027 0.653 1.00 89.75 91 ASN A CA 1
ATOM 725 C C . ASN A 1 91 ? -8.497 -11.307 1.065 1.00 89.75 91 ASN A C 1
ATOM 727 O O . ASN A 1 91 ? -8.682 -10.960 2.230 1.00 89.75 91 ASN A O 1
ATOM 731 N N . GLY A 1 92 ? -9.397 -11.073 0.108 1.00 87.06 92 GLY A N 1
ATOM 732 C CA . GLY A 1 92 ? -10.661 -10.381 0.364 1.00 87.06 92 GLY A CA 1
ATOM 733 C C . GLY A 1 92 ? -11.588 -11.131 1.325 1.00 87.06 92 GLY A C 1
ATOM 734 O O . GLY A 1 92 ? -12.385 -10.489 2.003 1.00 87.06 92 GLY A O 1
ATOM 735 N N . GLU A 1 93 ? -11.463 -12.458 1.424 1.00 90.06 93 GLU A N 1
ATOM 736 C CA . GLU A 1 93 ? -12.231 -13.274 2.378 1.00 90.06 93 GLU A CA 1
ATOM 737 C C . GLU A 1 93 ? -11.809 -13.028 3.833 1.00 90.06 93 GLU A C 1
ATOM 739 O O . GLU A 1 93 ? -12.605 -13.229 4.747 1.00 90.06 93 GLU A O 1
ATOM 744 N N . GLU A 1 94 ? -10.588 -12.532 4.042 1.00 92.38 94 GLU A N 1
ATOM 745 C CA . GLU A 1 94 ? -10.056 -12.174 5.360 1.00 92.38 94 GLU A CA 1
ATOM 746 C C . GLU A 1 94 ? -10.457 -10.759 5.786 1.00 92.38 94 GLU A C 1
ATOM 748 O O . GLU A 1 94 ? -10.085 -10.330 6.876 1.00 92.38 94 GLU A O 1
ATOM 753 N N . LYS A 1 95 ? -11.181 -9.997 4.951 1.00 95.69 95 LYS A N 1
ATOM 754 C CA . LYS A 1 95 ? -11.568 -8.626 5.296 1.00 95.69 95 LYS A CA 1
ATOM 755 C C . LYS A 1 95 ? -12.537 -8.626 6.483 1.00 95.69 95 LYS A C 1
ATOM 757 O O . LYS A 1 95 ? -13.526 -9.364 6.504 1.00 95.69 95 LYS A O 1
ATOM 762 N N . LYS A 1 96 ? -12.245 -7.798 7.486 1.00 96.19 96 LYS A N 1
ATOM 763 C CA . LYS A 1 96 ? -12.912 -7.848 8.784 1.00 96.19 96 LYS A CA 1
ATOM 764 C C . LYS A 1 96 ? -12.969 -6.488 9.462 1.00 96.19 96 LYS A C 1
ATOM 766 O O . LYS A 1 96 ? -11.939 -5.926 9.806 1.00 96.19 96 LYS A O 1
ATOM 771 N N . LEU A 1 97 ? -14.173 -6.017 9.786 1.00 96.81 97 LEU A N 1
ATOM 772 C CA . LEU A 1 97 ? -14.348 -4.883 10.696 1.00 96.81 97 LEU A CA 1
ATOM 773 C C . LEU A 1 97 ? -13.814 -5.230 12.104 1.00 96.81 97 LEU A C 1
ATOM 775 O O . LEU A 1 97 ? -14.287 -6.213 12.693 1.00 96.81 97 LEU A O 1
ATOM 779 N N . PRO A 1 98 ? -12.899 -4.430 12.687 1.00 96.19 98 PRO A N 1
ATOM 780 C CA . PRO A 1 98 ? -12.434 -4.668 14.046 1.00 96.19 98 PRO A CA 1
ATOM 781 C C . PRO A 1 98 ? -13.576 -4.525 15.062 1.00 96.19 98 PRO A C 1
ATOM 783 O O . PRO A 1 98 ? -14.374 -3.585 15.025 1.00 96.19 98 PRO A O 1
ATOM 786 N N . SER A 1 99 ? -13.656 -5.458 16.010 1.00 93.94 99 SER A N 1
ATOM 787 C CA . SER A 1 99 ? -14.735 -5.493 17.010 1.00 93.94 99 SER A CA 1
ATOM 788 C C . SER A 1 99 ? -14.492 -4.594 18.225 1.00 93.94 99 SER A C 1
ATOM 790 O O . SER A 1 99 ? -15.393 -4.402 19.039 1.00 93.94 99 SER A O 1
ATOM 792 N N . VAL A 1 100 ? -13.271 -4.085 18.381 1.00 95.12 100 VAL A N 1
ATOM 793 C CA . VAL A 1 100 ? -12.830 -3.264 19.515 1.00 95.12 100 VAL A CA 1
ATOM 794 C C . VAL A 1 100 ? -11.909 -2.157 19.026 1.00 95.12 100 VAL A C 1
ATOM 796 O O . VAL A 1 100 ? -11.268 -2.310 17.985 1.00 95.12 100 VAL A O 1
ATOM 799 N N . THR A 1 101 ? -11.798 -1.087 19.812 1.00 97.50 101 THR A N 1
ATOM 800 C CA . THR A 1 101 ? -10.774 -0.055 19.626 1.00 97.50 101 THR A CA 1
ATOM 801 C C . THR A 1 101 ? -9.389 -0.689 19.538 1.00 97.50 101 THR A C 1
ATOM 803 O O . THR A 1 101 ? -9.065 -1.604 20.302 1.00 97.50 101 THR A O 1
ATOM 806 N N . ALA A 1 102 ? -8.590 -0.233 18.579 1.00 97.50 102 ALA A N 1
ATOM 807 C CA . ALA A 1 102 ? -7.283 -0.803 18.296 1.00 97.50 102 ALA A CA 1
ATOM 808 C C . ALA A 1 102 ? -6.366 0.228 17.639 1.00 97.50 102 ALA A C 1
ATOM 810 O O . ALA A 1 102 ? -6.790 0.957 16.741 1.00 97.50 102 ALA A O 1
ATOM 811 N N . ASP A 1 103 ? -5.107 0.231 18.062 1.00 98.50 103 ASP A N 1
ATOM 812 C CA . ASP A 1 103 ? -4.031 0.973 17.416 1.00 98.50 103 ASP A CA 1
ATOM 813 C C . ASP A 1 103 ? -3.244 0.020 16.501 1.00 98.50 103 ASP A C 1
ATOM 815 O O . ASP A 1 103 ? -3.051 -1.152 16.826 1.00 98.50 103 ASP A O 1
ATOM 819 N N . TYR A 1 104 ? -2.793 0.516 15.355 1.00 98.56 104 TYR A N 1
ATOM 820 C CA . TYR A 1 104 ? -2.057 -0.224 14.335 1.00 98.56 104 TYR A CA 1
ATOM 821 C C . TYR A 1 104 ? -0.799 0.548 13.977 1.00 98.56 104 TYR A C 1
ATOM 823 O O . TYR A 1 104 ? -0.874 1.742 13.686 1.00 98.56 104 TYR A O 1
ATOM 831 N N . ASN A 1 105 ? 0.341 -0.136 13.934 1.00 98.56 105 ASN A N 1
ATOM 832 C CA . ASN A 1 105 ? 1.598 0.447 13.478 1.00 98.56 105 ASN A CA 1
ATOM 833 C C . ASN A 1 105 ? 2.132 -0.328 12.282 1.00 98.56 105 ASN A C 1
ATOM 835 O O . ASN A 1 105 ? 2.008 -1.550 12.204 1.00 98.56 105 ASN A O 1
ATOM 839 N N . GLY A 1 106 ? 2.745 0.389 11.351 1.00 98.19 106 GLY A N 1
ATOM 840 C CA . GLY A 1 106 ? 3.231 -0.208 10.124 1.00 98.19 106 GLY A CA 1
ATOM 841 C C . GLY A 1 106 ? 4.187 0.680 9.353 1.00 98.19 106 GLY A C 1
ATOM 842 O O . GLY A 1 106 ? 4.684 1.694 9.852 1.00 98.19 106 GLY A O 1
ATOM 843 N N . LYS A 1 107 ? 4.408 0.294 8.098 1.00 98.12 107 LYS A N 1
ATOM 844 C CA . LYS A 1 107 ? 5.237 1.043 7.150 1.00 98.12 107 LYS A CA 1
ATOM 845 C C . LYS A 1 107 ? 4.437 1.433 5.921 1.00 98.12 107 LYS A C 1
ATOM 847 O O . LYS A 1 107 ? 3.640 0.645 5.415 1.00 98.12 107 LYS A O 1
ATOM 852 N N . LEU A 1 108 ? 4.721 2.625 5.417 1.00 98.12 108 LEU A N 1
ATOM 853 C CA . LEU A 1 108 ? 4.307 3.109 4.108 1.00 98.12 108 LEU A CA 1
ATOM 854 C C . LEU A 1 108 ? 5.526 3.127 3.184 1.00 98.12 108 LEU A C 1
ATOM 856 O O . LEU A 1 108 ? 6.526 3.767 3.504 1.00 98.12 108 LEU A O 1
ATOM 860 N N . TYR A 1 109 ? 5.406 2.507 2.014 1.00 96.62 109 TYR A N 1
ATOM 861 C CA . TYR A 1 109 ? 6.334 2.703 0.904 1.00 96.62 109 TYR A CA 1
ATOM 862 C C . TYR A 1 109 ? 5.727 3.659 -0.107 1.00 96.62 109 TYR A C 1
ATOM 864 O O . TYR A 1 109 ? 4.613 3.418 -0.572 1.00 96.62 109 TYR A O 1
ATOM 872 N N . TYR A 1 110 ? 6.443 4.726 -0.453 1.00 94.56 110 TYR A N 1
ATOM 873 C CA . TYR A 1 110 ? 5.887 5.792 -1.280 1.00 94.56 110 TYR A CA 1
ATOM 874 C C . TYR A 1 110 ? 6.906 6.421 -2.235 1.00 94.56 110 TYR A C 1
ATOM 876 O O . TYR A 1 110 ? 8.124 6.329 -2.043 1.00 94.56 110 TYR A O 1
ATOM 884 N N . ASP A 1 111 ? 6.399 7.083 -3.274 1.00 91.50 111 ASP A N 1
ATOM 885 C CA . ASP A 1 111 ? 7.147 8.058 -4.059 1.00 91.50 111 ASP A CA 1
ATOM 886 C C . ASP A 1 111 ? 6.653 9.481 -3.799 1.00 91.50 111 ASP A C 1
ATOM 888 O O . ASP A 1 111 ? 5.521 9.721 -3.387 1.00 91.50 111 ASP A O 1
ATOM 892 N N . GLN A 1 112 ? 7.538 10.447 -4.028 1.00 88.25 112 GLN A N 1
ATOM 893 C CA . GLN A 1 112 ? 7.170 11.857 -4.061 1.00 88.25 112 GLN A CA 1
ATOM 894 C C . GLN A 1 112 ? 8.080 12.597 -5.035 1.00 88.25 112 GLN A C 1
ATOM 896 O O . GLN A 1 112 ? 9.301 12.430 -4.985 1.00 88.25 112 GLN A O 1
ATOM 901 N N . ASP A 1 113 ? 7.495 13.418 -5.906 1.00 81.88 113 ASP A N 1
ATOM 902 C CA . ASP A 1 113 ? 8.192 14.291 -6.862 1.00 81.88 113 ASP A CA 1
ATOM 903 C C . ASP A 1 113 ? 9.239 13.557 -7.714 1.00 81.88 113 ASP A C 1
ATOM 905 O O . ASP A 1 113 ? 10.317 14.065 -8.021 1.00 81.88 113 ASP A O 1
ATOM 909 N N . GLY A 1 114 ? 8.930 12.313 -8.089 1.00 73.69 114 GLY A N 1
ATOM 910 C CA . GLY A 1 114 ? 9.814 11.469 -8.892 1.00 73.69 114 GLY A CA 1
ATOM 911 C C . GLY A 1 114 ? 11.001 10.872 -8.131 1.00 73.69 114 GLY A C 1
ATOM 912 O O . GLY A 1 114 ? 11.821 10.198 -8.754 1.00 73.69 114 GLY A O 1
ATOM 913 N N . ALA A 1 115 ? 11.098 11.074 -6.813 1.00 80.38 115 ALA A N 1
ATOM 914 C CA . ALA A 1 115 ? 12.017 10.349 -5.945 1.00 80.38 115 ALA A CA 1
ATOM 915 C C . ALA A 1 115 ? 11.317 9.083 -5.403 1.00 80.38 115 ALA A C 1
ATOM 917 O O . ALA A 1 115 ? 10.412 9.207 -4.572 1.00 80.38 115 ALA A O 1
ATOM 918 N N . PRO A 1 116 ? 11.705 7.881 -5.868 1.00 83.12 116 PRO A N 1
ATOM 919 C CA . PRO A 1 116 ? 10.996 6.645 -5.558 1.00 83.12 116 PRO A CA 1
ATOM 920 C C . PRO A 1 116 ? 11.535 5.953 -4.294 1.00 83.12 116 PRO A C 1
ATOM 922 O O . PRO A 1 116 ? 12.575 6.349 -3.765 1.00 83.12 116 PRO A O 1
ATOM 925 N N . ALA A 1 117 ? 10.862 4.874 -3.879 1.00 85.75 117 ALA A N 1
ATOM 926 C CA . ALA A 1 117 ? 11.289 3.941 -2.832 1.00 85.75 117 ALA A CA 1
ATOM 927 C C . ALA A 1 117 ? 11.599 4.595 -1.480 1.00 85.75 117 ALA A C 1
ATOM 929 O O . ALA A 1 117 ? 12.607 4.288 -0.843 1.00 85.75 117 ALA A O 1
ATOM 930 N N . LYS A 1 118 ? 10.734 5.511 -1.050 1.00 93.12 118 LYS A N 1
ATOM 931 C CA . LYS A 1 118 ? 10.811 6.124 0.274 1.00 93.12 118 LYS A CA 1
ATOM 932 C C . LYS A 1 118 ? 10.002 5.315 1.275 1.00 93.12 118 LYS A C 1
ATOM 934 O O . LYS A 1 118 ? 9.096 4.577 0.888 1.00 93.12 118 LYS A O 1
ATOM 939 N N . GLU A 1 119 ? 10.326 5.483 2.549 1.00 95.50 119 GLU A N 1
ATOM 940 C CA . GLU A 1 119 ? 9.663 4.806 3.656 1.00 95.50 119 GLU A CA 1
ATOM 941 C C . GLU A 1 119 ? 9.184 5.837 4.680 1.00 95.50 119 GLU A C 1
ATOM 943 O O . GLU A 1 119 ? 9.894 6.792 4.982 1.00 95.50 119 GLU A O 1
ATOM 948 N N . ALA A 1 120 ? 7.983 5.639 5.212 1.00 97.56 120 ALA A N 1
ATOM 949 C CA . ALA A 1 120 ? 7.454 6.391 6.342 1.00 97.56 120 ALA A CA 1
ATOM 950 C C . ALA A 1 120 ? 6.819 5.433 7.355 1.00 97.56 120 ALA A C 1
ATOM 952 O O . ALA A 1 120 ? 6.366 4.340 6.998 1.00 97.56 120 ALA A O 1
ATOM 953 N N . ASP A 1 121 ? 6.761 5.854 8.614 1.00 98.31 121 ASP A N 1
ATOM 954 C CA . ASP A 1 121 ? 5.991 5.151 9.635 1.00 98.31 121 ASP A CA 1
ATOM 955 C C . ASP A 1 121 ? 4.517 5.540 9.494 1.00 98.31 121 ASP A C 1
ATOM 957 O O . ASP A 1 121 ? 4.201 6.720 9.326 1.00 98.31 121 ASP A O 1
ATOM 961 N N . ILE A 1 122 ? 3.618 4.560 9.566 1.00 98.56 122 ILE A N 1
ATOM 962 C CA . ILE A 1 122 ? 2.174 4.800 9.629 1.00 98.56 122 ILE A CA 1
ATOM 963 C C . ILE A 1 122 ? 1.637 4.301 10.968 1.00 98.56 122 ILE A C 1
ATOM 965 O O . ILE A 1 122 ? 1.938 3.183 11.389 1.00 98.56 122 ILE A O 1
ATOM 969 N N . SER A 1 123 ? 0.836 5.139 11.618 1.00 98.62 123 SER A N 1
ATOM 970 C CA . SER A 1 123 ? 0.148 4.822 12.865 1.00 98.62 123 SER A CA 1
ATOM 971 C C . SER A 1 123 ? -1.328 5.141 12.698 1.00 98.62 123 SER A C 1
ATOM 973 O O . SER A 1 123 ? -1.690 6.293 12.465 1.00 98.62 123 SER A O 1
ATOM 975 N N . LEU A 1 124 ? -2.179 4.126 12.798 1.00 98.75 124 LEU A N 1
ATOM 976 C CA . LEU A 1 124 ? -3.626 4.242 12.644 1.00 98.75 124 LEU A CA 1
ATOM 977 C C . LEU A 1 124 ? -4.328 3.817 13.927 1.00 98.75 124 LEU A C 1
ATOM 979 O O . LEU A 1 124 ? -3.855 2.943 14.643 1.00 98.75 124 LEU A O 1
ATOM 983 N N . ARG A 1 125 ? -5.493 4.397 14.186 1.00 98.62 125 ARG A N 1
ATOM 984 C CA . ARG A 1 125 ? -6.365 4.037 15.298 1.00 98.62 125 ARG A CA 1
ATOM 985 C C . ARG A 1 125 ? -7.783 3.858 14.799 1.00 98.62 125 ARG A C 1
ATOM 987 O O . ARG A 1 125 ? -8.370 4.790 14.248 1.00 98.62 125 ARG A O 1
ATOM 994 N N . TYR A 1 126 ? -8.319 2.671 15.039 1.00 98.50 126 TYR A N 1
ATOM 995 C CA . TYR A 1 126 ? -9.729 2.359 14.872 1.00 98.50 126 TYR A CA 1
ATOM 996 C C . TYR A 1 126 ? -10.464 2.565 16.196 1.00 98.50 126 TYR A C 1
ATOM 998 O O . TYR A 1 126 ? -10.052 2.013 17.217 1.00 98.50 126 TYR A O 1
ATOM 1006 N N . GLU A 1 127 ? -11.569 3.303 16.173 1.00 97.88 127 GLU A N 1
ATOM 1007 C CA . GLU A 1 127 ? -12.450 3.510 17.325 1.00 97.88 127 GLU A CA 1
ATOM 1008 C C . GLU A 1 127 ? -13.875 3.772 16.830 1.00 97.88 127 GLU A C 1
ATOM 1010 O O . GLU A 1 127 ? -14.072 4.617 15.969 1.00 97.88 127 GLU A O 1
ATOM 1015 N N . GLU A 1 128 ? -14.866 3.022 17.323 1.00 95.44 128 GLU A N 1
ATOM 1016 C CA . GLU A 1 128 ? -16.293 3.245 17.015 1.00 95.44 128 GLU A CA 1
ATOM 1017 C C . GLU A 1 128 ? -16.626 3.425 15.512 1.00 95.44 128 GLU A C 1
ATOM 1019 O O . GLU A 1 128 ? -17.374 4.321 15.129 1.00 95.44 128 GLU A O 1
ATOM 1024 N N . ARG A 1 129 ? -16.089 2.555 14.640 1.00 96.50 129 ARG A N 1
ATOM 1025 C CA . ARG A 1 129 ? -16.224 2.648 13.166 1.00 96.50 129 ARG A CA 1
ATOM 1026 C C . ARG A 1 129 ? -15.633 3.919 12.552 1.00 96.50 129 ARG A C 1
ATOM 1028 O O . ARG A 1 129 ? -16.033 4.325 11.464 1.00 96.50 129 ARG A O 1
ATOM 1035 N N . GLN A 1 130 ? -14.663 4.527 13.213 1.00 98.19 130 GLN A N 1
ATOM 1036 C CA . GLN A 1 130 ? -13.902 5.657 12.704 1.00 98.19 130 GLN A CA 1
ATOM 1037 C C . GLN A 1 130 ? -12.417 5.315 12.657 1.00 98.19 130 GLN A C 1
ATOM 1039 O O . GLN A 1 130 ? -11.915 4.537 13.472 1.00 98.19 130 GLN A O 1
ATOM 1044 N N . ILE A 1 131 ? -11.716 5.904 11.689 1.00 98.38 131 ILE A N 1
ATOM 1045 C CA . ILE A 1 131 ? -10.266 5.792 11.544 1.00 98.38 131 ILE A CA 1
ATOM 1046 C C . ILE A 1 131 ? -9.602 7.153 11.753 1.00 98.38 131 ILE A C 1
ATOM 1048 O O . ILE A 1 131 ? -10.005 8.171 11.196 1.00 98.38 131 ILE A O 1
ATOM 1052 N N . SER A 1 132 ? -8.550 7.173 12.558 1.00 98.69 132 SER A N 1
ATOM 1053 C CA . SER A 1 132 ? -7.662 8.324 12.730 1.00 98.69 132 SER A CA 1
ATOM 1054 C C . SER A 1 132 ? -6.213 7.862 12.644 1.00 98.69 132 SER A C 1
ATOM 1056 O O . SER A 1 132 ? -5.948 6.660 12.637 1.00 98.69 132 SER A O 1
ATOM 1058 N N . GLY A 1 133 ? -5.264 8.786 12.516 1.00 98.38 133 GLY A N 1
ATOM 1059 C CA . GLY A 1 133 ? -3.860 8.406 12.444 1.00 98.38 133 GLY A CA 1
ATOM 1060 C C . GLY A 1 133 ? -2.973 9.373 11.684 1.00 98.38 133 GLY A C 1
ATOM 1061 O O . GLY A 1 133 ? -3.421 10.416 11.195 1.00 98.38 133 GLY A O 1
ATOM 1062 N N . THR A 1 134 ? -1.704 8.996 11.596 1.00 98.56 134 THR A N 1
ATOM 1063 C CA . THR A 1 134 ? -0.626 9.787 11.010 1.00 98.56 134 THR A CA 1
ATOM 1064 C C . THR A 1 134 ? 0.290 8.936 10.137 1.00 98.56 134 THR A C 1
ATOM 1066 O O . THR A 1 134 ? 0.404 7.720 10.293 1.00 98.56 134 THR A O 1
ATOM 1069 N N . ILE A 1 135 ? 0.961 9.612 9.210 1.00 98.44 135 ILE A N 1
ATOM 1070 C CA . ILE A 1 135 ? 2.074 9.100 8.415 1.00 98.44 135 ILE A CA 1
ATOM 1071 C C . ILE A 1 135 ? 3.235 10.058 8.655 1.00 98.44 135 ILE A C 1
ATOM 1073 O O . ILE A 1 135 ? 3.087 11.258 8.421 1.00 98.44 135 ILE A O 1
ATOM 1077 N N . ILE A 1 136 ? 4.371 9.552 9.125 1.00 97.56 136 ILE A N 1
ATOM 1078 C CA . ILE A 1 136 ? 5.529 10.370 9.492 1.00 97.56 136 ILE A CA 1
ATOM 1079 C C . ILE A 1 136 ? 6.779 9.793 8.834 1.00 97.56 136 ILE A C 1
ATOM 1081 O O . ILE A 1 136 ? 7.243 8.707 9.186 1.00 97.56 136 ILE A O 1
ATOM 1085 N N . ASP A 1 137 ? 7.362 10.549 7.907 1.00 95.25 137 ASP A N 1
ATOM 1086 C CA . ASP A 1 137 ? 8.719 10.294 7.432 1.00 95.25 137 ASP A CA 1
ATOM 1087 C C . ASP A 1 137 ? 9.722 11.036 8.334 1.00 95.25 137 ASP A C 1
ATOM 1089 O O . ASP A 1 137 ? 9.804 12.267 8.341 1.00 95.25 137 ASP A O 1
ATOM 1093 N N . LYS A 1 138 ? 10.487 10.274 9.124 1.00 90.62 138 LYS A N 1
ATOM 1094 C CA . LYS A 1 138 ? 11.480 10.812 10.070 1.00 90.62 138 LYS A CA 1
ATOM 1095 C C . LYS A 1 138 ? 12.667 11.477 9.372 1.00 90.62 138 LYS A C 1
ATOM 1097 O O . LYS A 1 138 ? 13.219 12.435 9.911 1.00 90.62 138 LYS A O 1
ATOM 1102 N N . ASP A 1 139 ? 13.035 10.998 8.187 1.00 90.50 139 ASP A N 1
ATOM 1103 C CA . ASP A 1 139 ? 14.150 11.535 7.404 1.00 90.50 139 ASP A CA 1
ATOM 1104 C C . ASP A 1 139 ? 13.702 12.717 6.533 1.00 90.50 139 ASP A C 1
ATOM 1106 O O . ASP A 1 139 ? 14.507 13.571 6.145 1.00 90.50 139 ASP A O 1
ATOM 1110 N N . ARG A 1 140 ? 12.399 12.801 6.238 1.00 88.38 140 ARG A N 1
ATOM 1111 C CA . ARG A 1 140 ? 11.775 13.877 5.461 1.00 88.38 140 ARG A CA 1
ATOM 1112 C C . ARG A 1 140 ? 10.544 14.413 6.192 1.00 88.38 140 ARG A C 1
ATOM 1114 O O . ARG A 1 140 ? 9.432 14.237 5.701 1.00 88.38 140 ARG A O 1
ATOM 1121 N N . PRO A 1 141 ? 10.718 15.182 7.285 1.00 84.69 141 PRO A N 1
ATOM 1122 C CA . PRO A 1 141 ? 9.601 15.642 8.114 1.00 84.69 141 PRO A CA 1
ATOM 1123 C C . PRO A 1 141 ? 8.530 16.432 7.357 1.00 84.69 141 PRO A C 1
ATOM 1125 O O . PRO A 1 141 ? 7.383 16.481 7.791 1.00 84.69 141 PRO A O 1
ATOM 1128 N N . PHE A 1 142 ? 8.877 17.040 6.216 1.00 86.75 142 PHE A N 1
ATOM 1129 C CA . PHE A 1 142 ? 7.919 17.718 5.341 1.00 86.75 142 PHE A CA 1
ATOM 1130 C C . PHE A 1 142 ? 6.855 16.773 4.760 1.00 86.75 142 PHE A C 1
ATOM 1132 O O . PHE A 1 142 ? 5.724 17.204 4.551 1.00 86.75 142 PHE A O 1
ATOM 1139 N N . PHE A 1 143 ? 7.183 15.492 4.564 1.00 92.06 143 PHE A N 1
ATOM 1140 C CA . PHE A 1 143 ? 6.233 14.427 4.259 1.00 92.06 143 PHE A CA 1
ATOM 1141 C C . PHE A 1 143 ? 5.672 13.846 5.566 1.00 92.06 143 PHE A C 1
ATOM 1143 O O . PHE A 1 143 ? 5.979 12.728 5.971 1.00 92.06 143 PHE A O 1
ATOM 1150 N N . SER A 1 144 ? 4.864 14.655 6.251 1.00 95.44 144 SER A N 1
ATOM 1151 C CA . SER A 1 144 ? 4.091 14.222 7.417 1.00 95.44 144 SER A CA 1
ATOM 1152 C C . SER A 1 144 ? 2.622 14.555 7.199 1.00 95.44 144 SER A C 1
ATOM 1154 O O . SER A 1 144 ? 2.276 15.710 6.927 1.00 95.44 144 SER A O 1
ATOM 1156 N N . LEU A 1 145 ? 1.771 13.538 7.290 1.00 97.50 145 LEU A N 1
ATOM 1157 C CA . LEU A 1 145 ? 0.348 13.601 6.981 1.00 97.50 145 LEU A CA 1
ATOM 1158 C C . LEU A 1 145 ? -0.472 13.119 8.173 1.00 97.50 145 LEU A C 1
ATOM 1160 O O . LEU A 1 145 ? -0.048 12.245 8.926 1.00 97.50 145 LEU A O 1
ATOM 1164 N N . GLU A 1 146 ? -1.680 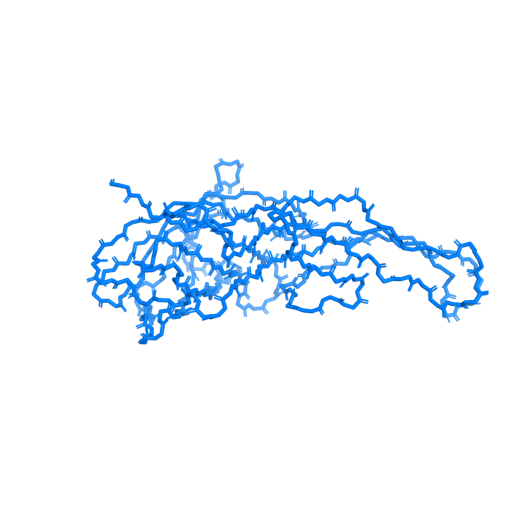13.642 8.297 1.00 98.19 146 GLU A N 1
ATOM 1165 C CA . GLU A 1 146 ? -2.671 13.164 9.256 1.00 98.19 146 GLU A CA 1
ATOM 1166 C C . GLU A 1 146 ? -4.032 12.995 8.584 1.00 98.19 146 GLU A C 1
ATOM 1168 O O . GLU A 1 146 ? -4.351 13.679 7.603 1.00 98.19 146 GLU A O 1
ATOM 1173 N N . ILE A 1 147 ? -4.842 12.085 9.123 1.00 98.50 147 ILE A N 1
ATOM 1174 C CA . ILE A 1 147 ? -6.238 11.940 8.711 1.00 98.50 147 ILE A CA 1
ATOM 1175 C C . ILE A 1 147 ? -7.017 13.198 9.121 1.00 98.50 147 ILE A C 1
ATOM 1177 O O . ILE A 1 147 ? -7.037 13.602 10.283 1.00 98.50 147 ILE A O 1
ATOM 1181 N N . ASP A 1 148 ? -7.685 13.835 8.157 1.00 97.88 148 ASP A N 1
ATOM 1182 C CA . ASP A 1 148 ? -8.518 15.015 8.384 1.00 97.88 148 ASP A CA 1
ATOM 1183 C C . ASP A 1 148 ? -9.877 14.617 8.974 1.00 97.88 148 ASP A C 1
ATOM 1185 O O . ASP A 1 148 ? -10.872 14.515 8.257 1.00 97.88 148 ASP A O 1
ATOM 1189 N N . THR A 1 149 ? -9.932 14.453 10.297 1.00 96.56 149 THR A N 1
ATOM 1190 C CA . THR A 1 149 ? -11.137 14.054 11.058 1.00 96.56 149 THR A CA 1
ATOM 1191 C C . THR A 1 149 ? -12.309 15.043 10.970 1.00 96.56 149 THR A C 1
ATOM 1193 O O . THR A 1 149 ? -13.408 14.759 11.437 1.00 96.56 149 THR A O 1
ATOM 1196 N N . ARG A 1 150 ? -12.120 16.207 10.330 1.00 95.81 150 ARG A N 1
ATOM 1197 C CA . ARG A 1 150 ? -13.207 17.148 9.988 1.00 95.81 150 ARG A CA 1
ATOM 1198 C C . ARG A 1 150 ? -14.009 16.701 8.757 1.00 95.81 150 ARG A C 1
ATOM 1200 O O . ARG A 1 150 ? -15.027 17.313 8.440 1.00 95.81 150 ARG A O 1
ATOM 1207 N N . LYS A 1 151 ? -13.518 15.702 8.020 1.00 96.25 151 LYS A N 1
ATOM 1208 C CA . LYS A 1 151 ? -14.169 15.064 6.865 1.00 96.25 151 LYS A CA 1
ATOM 1209 C C . LYS A 1 151 ? -14.555 13.630 7.224 1.00 96.25 151 LYS A C 1
ATOM 1211 O O . LYS A 1 151 ? -14.215 13.162 8.303 1.00 96.25 151 LYS A O 1
ATOM 1216 N N . SER A 1 152 ? -15.259 12.936 6.326 1.00 95.69 152 SER A N 1
ATOM 1217 C CA . SER A 1 152 ? -15.567 11.518 6.541 1.00 95.69 152 SER A CA 1
ATOM 1218 C C . SER A 1 152 ? -14.283 10.698 6.697 1.00 95.69 152 SER A C 1
ATOM 1220 O O . SER A 1 152 ? -13.306 10.897 5.968 1.00 95.69 152 SER A O 1
ATOM 1222 N N . HIS A 1 153 ? -14.316 9.825 7.692 1.00 97.56 153 HIS A N 1
ATOM 1223 C CA . HIS A 1 153 ? -13.275 8.887 8.093 1.00 97.56 153 HIS A CA 1
ATOM 1224 C C . HIS A 1 153 ? -13.946 7.652 8.721 1.00 97.56 153 HIS A C 1
ATOM 1226 O O . HIS A 1 153 ? -13.466 7.084 9.699 1.00 97.56 153 HIS A O 1
ATOM 1232 N N . GLU A 1 154 ? -15.119 7.301 8.192 1.00 98.00 154 GLU A N 1
ATOM 1233 C CA . GLU A 1 154 ? -15.902 6.148 8.621 1.00 98.00 154 GLU A CA 1
ATOM 1234 C C . GLU A 1 154 ? -15.312 4.850 8.061 1.00 98.00 154 GLU A C 1
ATOM 1236 O O . GLU A 1 154 ? -14.674 4.830 7.005 1.00 98.00 154 GLU A O 1
ATOM 1241 N N . VAL A 1 155 ? -15.547 3.766 8.794 1.00 98.38 155 VAL A N 1
ATOM 1242 C CA . VAL A 1 155 ? -15.209 2.398 8.416 1.00 98.38 155 VAL A CA 1
ATOM 1243 C C . VAL A 1 155 ? -16.503 1.650 8.098 1.00 98.38 155 VAL A C 1
ATOM 1245 O O . VAL A 1 155 ? -17.454 1.600 8.898 1.00 98.38 155 VAL A O 1
ATOM 1248 N N . ASP A 1 156 ? -16.536 1.077 6.904 1.00 97.94 156 ASP A N 1
ATOM 1249 C CA . ASP A 1 156 ? -17.645 0.301 6.371 1.00 97.94 156 ASP A CA 1
ATOM 1250 C C . ASP A 1 156 ? -17.829 -1.014 7.137 1.00 97.94 156 ASP A C 1
ATOM 1252 O O . ASP A 1 156 ? -16.963 -1.466 7.885 1.00 97.94 156 ASP A O 1
ATOM 1256 N N . GLU A 1 157 ? -18.986 -1.651 6.963 1.00 96.50 157 GLU A N 1
ATOM 1257 C CA . GLU A 1 157 ? -19.333 -2.881 7.691 1.00 96.50 157 GLU A CA 1
ATOM 1258 C C . GLU A 1 157 ? -18.425 -4.069 7.352 1.00 96.50 157 GLU A C 1
ATOM 1260 O O . GLU A 1 157 ? -18.240 -4.957 8.185 1.00 96.50 157 GLU A O 1
ATOM 1265 N N . ASP A 1 158 ? -17.844 -4.082 6.153 1.00 95.81 158 ASP A N 1
ATOM 1266 C CA . ASP A 1 158 ? -16.874 -5.092 5.733 1.00 95.81 158 ASP A CA 1
ATOM 1267 C C . ASP A 1 158 ? -15.451 -4.793 6.245 1.00 95.81 158 ASP A C 1
ATOM 1269 O O . ASP A 1 158 ? -14.568 -5.633 6.105 1.00 95.81 158 ASP A O 1
ATOM 1273 N N . GLY A 1 159 ? -15.225 -3.629 6.864 1.00 97.31 159 GLY A N 1
ATOM 1274 C CA . GLY A 1 159 ? -13.923 -3.177 7.341 1.00 97.31 159 GLY A CA 1
ATOM 1275 C C . GLY A 1 159 ? -13.132 -2.327 6.343 1.00 97.31 159 GLY A C 1
ATOM 1276 O O . GLY A 1 159 ? -11.975 -2.023 6.639 1.00 97.31 159 GLY A O 1
ATOM 1277 N N . SER A 1 160 ? -13.686 -1.935 5.185 1.00 98.12 160 SER A N 1
ATOM 1278 C CA . SER A 1 160 ? -13.036 -0.936 4.322 1.00 98.12 160 SER A CA 1
ATOM 1279 C C . SER A 1 160 ? -13.154 0.478 4.869 1.00 98.12 160 SER A C 1
ATOM 1281 O O . SER A 1 160 ? -14.066 0.804 5.623 1.00 98.12 160 SER A O 1
ATOM 1283 N N . PHE A 1 161 ? -12.221 1.339 4.477 1.00 98.44 161 PHE A N 1
ATOM 1284 C CA . PHE A 1 161 ? -12.292 2.760 4.773 1.00 98.44 161 PHE A CA 1
ATOM 1285 C C . PHE A 1 161 ? -11.645 3.592 3.670 1.00 98.44 161 PHE A C 1
ATOM 1287 O O . PHE A 1 161 ? -10.712 3.166 2.983 1.00 98.44 161 PHE A O 1
ATOM 1294 N N . MET A 1 162 ? -12.113 4.830 3.563 1.00 98.12 162 MET A N 1
ATOM 1295 C CA . MET A 1 162 ? -11.456 5.890 2.815 1.00 98.12 162 MET A CA 1
ATOM 1296 C C . MET A 1 162 ? -11.512 7.166 3.647 1.00 98.12 162 MET A C 1
ATOM 1298 O O . MET A 1 162 ? -12.583 7.576 4.092 1.00 98.12 162 MET A O 1
ATOM 1302 N N . ALA A 1 163 ? -10.370 7.823 3.828 1.00 98.50 163 ALA A N 1
ATOM 1303 C CA . ALA A 1 163 ? -10.292 9.072 4.571 1.00 98.50 163 ALA A CA 1
ATOM 1304 C C . ALA A 1 163 ? -9.422 10.102 3.846 1.00 98.50 163 ALA A C 1
ATOM 1306 O O . ALA A 1 163 ? -8.532 9.773 3.060 1.00 98.50 163 ALA A O 1
ATOM 1307 N N . ALA A 1 164 ? -9.690 11.380 4.103 1.00 98.12 164 ALA A N 1
ATOM 1308 C CA . ALA A 1 164 ? -8.868 12.461 3.578 1.00 98.12 164 ALA A CA 1
ATOM 1309 C C . ALA A 1 164 ? -7.585 12.617 4.404 1.00 98.12 164 ALA A C 1
ATOM 1311 O O . ALA A 1 164 ? -7.634 12.595 5.630 1.00 98.12 164 ALA A O 1
ATOM 1312 N N . LEU A 1 165 ? -6.464 12.859 3.729 1.00 98.12 165 LEU A N 1
ATOM 1313 C CA . LEU A 1 165 ? -5.181 13.214 4.332 1.00 98.12 165 LEU A CA 1
ATOM 1314 C C . LEU A 1 165 ? -4.885 14.702 4.127 1.00 98.12 165 LEU A C 1
ATOM 1316 O O . LEU A 1 165 ? -5.219 15.278 3.085 1.00 98.12 165 LEU A O 1
ATOM 1320 N N . VAL A 1 166 ? -4.222 15.312 5.105 1.00 97.19 166 VAL A N 1
ATOM 1321 C CA . VAL A 1 166 ? -3.718 16.692 5.050 1.00 97.19 166 VAL A CA 1
ATOM 1322 C C . VAL A 1 166 ? -2.305 16.769 5.620 1.00 97.19 166 VAL A C 1
ATOM 1324 O O . VAL A 1 166 ? -1.936 15.973 6.480 1.00 97.19 166 VAL A O 1
ATOM 1327 N N . GLY A 1 167 ? -1.519 17.741 5.152 1.00 95.69 167 GLY A N 1
ATOM 1328 C CA . GLY A 1 167 ? -0.171 17.982 5.663 1.00 95.69 167 GLY A CA 1
ATOM 1329 C C . GLY A 1 167 ? -0.182 18.472 7.112 1.00 95.69 167 GLY A C 1
ATOM 1330 O O . GLY A 1 167 ? -0.909 19.407 7.442 1.00 95.69 167 GLY A O 1
ATOM 1331 N N . MET A 1 168 ? 0.656 17.872 7.959 1.00 94.88 168 MET A N 1
ATOM 1332 C CA . MET A 1 168 ? 0.783 18.245 9.376 1.00 94.88 168 MET A CA 1
ATOM 1333 C C . MET A 1 168 ? 1.555 19.556 9.573 1.00 94.88 168 MET A C 1
ATOM 1335 O O . MET A 1 168 ? 1.265 20.312 10.496 1.00 94.88 168 MET A O 1
ATOM 1339 N N . ASN A 1 169 ? 2.536 19.841 8.709 1.00 88.94 169 ASN A N 1
ATOM 1340 C CA . ASN A 1 169 ? 3.363 21.051 8.824 1.00 88.94 169 ASN A CA 1
ATOM 1341 C C . ASN A 1 169 ? 2.636 22.306 8.333 1.00 88.94 169 ASN A C 1
ATOM 1343 O O . ASN A 1 169 ? 2.767 23.374 8.926 1.00 88.94 169 ASN A O 1
ATOM 1347 N N . ASP A 1 170 ? 1.873 22.168 7.250 1.00 89.31 170 ASP A N 1
ATOM 1348 C CA . ASP A 1 170 ? 1.031 23.221 6.700 1.00 89.31 170 ASP A CA 1
ATOM 1349 C C . ASP A 1 170 ? -0.250 22.609 6.123 1.00 89.31 170 ASP A C 1
ATOM 1351 O O . ASP A 1 170 ? -0.267 22.027 5.039 1.00 89.31 170 ASP A O 1
ATOM 1355 N N . ARG A 1 171 ? -1.361 22.771 6.848 1.00 90.94 171 ARG A N 1
ATOM 1356 C CA . ARG A 1 171 ? -2.675 22.277 6.411 1.00 90.94 171 ARG A CA 1
ATOM 1357 C C . ARG A 1 171 ? -3.237 23.057 5.221 1.00 90.94 171 ARG A C 1
ATOM 1359 O O . ARG A 1 171 ? -4.226 22.613 4.636 1.00 90.94 171 ARG A O 1
ATOM 1366 N N . THR A 1 172 ? -2.668 24.212 4.879 1.00 90.56 172 THR A N 1
ATOM 1367 C CA . THR A 1 172 ? -3.085 25.015 3.722 1.00 90.56 172 THR A CA 1
ATOM 1368 C C . THR A 1 172 ? -2.424 24.557 2.425 1.00 90.56 172 THR A C 1
ATOM 1370 O O . THR A 1 172 ? -3.015 24.755 1.360 1.00 90.56 172 THR A O 1
ATOM 1373 N N . ASP A 1 173 ? -1.291 23.852 2.511 1.00 90.38 173 ASP A N 1
ATOM 1374 C CA . ASP A 1 173 ? -0.595 23.278 1.362 1.00 90.38 173 ASP A CA 1
ATOM 1375 C C . ASP A 1 173 ? -1.422 22.159 0.713 1.00 90.38 173 ASP A C 1
ATOM 1377 O O . ASP A 1 173 ? -1.488 21.023 1.186 1.00 90.38 173 ASP A O 1
ATOM 1381 N N . GLN A 1 174 ? -2.065 22.496 -0.405 1.00 90.25 174 GLN A N 1
ATOM 1382 C CA . GLN A 1 174 ? -2.926 21.576 -1.145 1.00 90.25 174 GLN A CA 1
ATOM 1383 C C . GLN A 1 174 ? -2.152 20.443 -1.832 1.00 90.25 174 GLN A C 1
ATOM 1385 O O . GLN A 1 174 ? -2.769 19.438 -2.184 1.00 90.25 174 GLN A O 1
ATOM 1390 N N . THR A 1 175 ? -0.836 20.575 -2.031 1.00 89.69 175 THR A N 1
ATOM 1391 C CA . THR A 1 175 ? -0.017 19.537 -2.687 1.00 89.69 175 THR A CA 1
ATOM 1392 C C . THR A 1 175 ? 0.197 18.328 -1.775 1.00 89.69 175 THR A C 1
ATOM 1394 O O . THR A 1 175 ? 0.273 17.189 -2.233 1.00 89.69 175 THR A O 1
ATOM 1397 N N . MET A 1 176 ? 0.169 18.556 -0.461 1.00 92.12 176 MET A N 1
ATOM 1398 C CA . MET A 1 176 ? 0.263 17.514 0.561 1.00 92.12 176 MET A CA 1
ATOM 1399 C C . MET A 1 176 ? -1.092 16.880 0.899 1.00 92.12 176 MET A C 1
ATOM 1401 O O . MET A 1 176 ? -1.163 15.966 1.715 1.00 92.12 176 MET A O 1
ATOM 1405 N N . HIS A 1 177 ? -2.194 17.352 0.311 1.00 95.38 177 HIS A N 1
ATOM 1406 C CA . HIS A 1 177 ? -3.513 16.767 0.557 1.00 95.38 177 HIS A CA 1
ATOM 1407 C C . HIS A 1 177 ? -3.715 15.531 -0.309 1.00 95.38 177 HIS A C 1
ATOM 1409 O O . HIS A 1 177 ? -3.309 15.479 -1.472 1.00 95.38 177 HIS A O 1
ATOM 1415 N N . GLY A 1 178 ? -4.408 14.544 0.241 1.00 96.81 178 GLY A N 1
ATOM 1416 C CA . GLY A 1 178 ? -4.608 13.276 -0.440 1.00 96.81 178 GLY A CA 1
ATOM 1417 C C . GLY A 1 178 ? -5.707 12.438 0.170 1.00 96.81 178 GLY A C 1
ATOM 1418 O O . GLY A 1 178 ? -6.568 12.939 0.899 1.00 96.81 178 GLY A O 1
ATOM 1419 N N . TYR A 1 179 ? -5.652 11.156 -0.144 1.00 97.62 179 TYR A N 1
ATOM 1420 C CA . TYR A 1 179 ? -6.556 10.147 0.374 1.00 97.62 179 TYR A CA 1
ATOM 1421 C C . TYR A 1 179 ? -5.760 8.945 0.855 1.00 97.62 179 TYR A C 1
ATOM 1423 O O . TYR A 1 179 ? -4.729 8.606 0.270 1.00 97.62 179 TYR A O 1
ATOM 1431 N N . ILE A 1 180 ? -6.260 8.328 1.917 1.00 98.38 180 ILE A N 1
ATOM 1432 C CA . ILE A 1 180 ? -5.899 6.984 2.345 1.00 98.38 180 ILE A CA 1
ATOM 1433 C C . ILE A 1 180 ? -7.105 6.085 2.092 1.00 98.38 180 ILE A C 1
ATOM 1435 O O . ILE A 1 180 ? -8.225 6.431 2.468 1.00 98.38 180 ILE A O 1
ATOM 1439 N N . GLU A 1 181 ? -6.870 4.962 1.431 1.00 98.00 181 GLU A N 1
ATOM 1440 C CA . GLU A 1 181 ? -7.871 3.949 1.101 1.00 98.00 181 GLU A CA 1
ATOM 1441 C C . GLU A 1 181 ? -7.324 2.600 1.568 1.00 98.00 181 GLU A C 1
ATOM 1443 O O . GLU A 1 181 ? -6.177 2.260 1.271 1.00 98.00 181 GLU A O 1
ATOM 1448 N N . GLY A 1 182 ? -8.106 1.832 2.319 1.00 97.75 182 GLY A N 1
ATOM 1449 C CA . GLY A 1 182 ? -7.628 0.573 2.874 1.00 97.75 182 GLY A CA 1
ATOM 1450 C C . GLY A 1 182 ? -8.724 -0.275 3.490 1.00 97.75 182 GLY A C 1
ATOM 1451 O O . GLY A 1 182 ? -9.917 -0.004 3.345 1.00 97.75 182 GLY A O 1
ATOM 1452 N N . GLY A 1 183 ? -8.300 -1.326 4.176 1.00 98.06 183 GLY A N 1
ATOM 1453 C CA . GLY A 1 183 ? -9.193 -2.173 4.946 1.00 98.06 183 GLY A CA 1
ATOM 1454 C C . GLY A 1 183 ? -8.486 -2.866 6.097 1.00 98.06 183 GLY A C 1
ATOM 1455 O O . GLY A 1 183 ? -7.252 -2.907 6.158 1.00 98.06 183 GLY A O 1
ATOM 1456 N N . PHE A 1 184 ? -9.298 -3.402 6.996 1.00 98.38 184 PHE A N 1
ATOM 1457 C CA . PHE A 1 184 ? -8.868 -4.281 8.073 1.00 98.38 184 PHE A CA 1
ATOM 1458 C C . PHE A 1 184 ? -9.055 -5.744 7.668 1.00 98.38 184 PHE A C 1
ATOM 1460 O O . PHE A 1 184 ? -10.026 -6.085 6.989 1.00 98.38 184 PHE A O 1
ATOM 1467 N N . TYR A 1 185 ? -8.120 -6.600 8.068 1.00 97.44 185 TYR A N 1
ATOM 1468 C CA . TYR A 1 185 ? -8.045 -7.999 7.658 1.00 97.44 185 TYR A CA 1
ATOM 1469 C C . TYR A 1 185 ? -7.623 -8.909 8.814 1.00 97.44 185 TYR A C 1
ATOM 1471 O O . TYR A 1 185 ? -7.045 -8.452 9.803 1.00 97.44 185 TYR A O 1
ATOM 1479 N N . GLY A 1 186 ? -7.869 -10.205 8.650 1.00 94.94 186 GLY A N 1
ATOM 1480 C CA . GLY A 1 186 ? -7.634 -11.230 9.660 1.00 94.94 186 GLY A CA 1
ATOM 1481 C C . GLY A 1 186 ? -8.864 -11.450 10.536 1.00 94.94 186 GLY A C 1
ATOM 1482 O O . GLY A 1 186 ? -9.817 -10.667 10.531 1.00 94.94 186 GLY A O 1
ATOM 1483 N N . LYS A 1 187 ? -8.856 -12.537 11.308 1.00 92.19 187 LYS A N 1
ATOM 1484 C CA . LYS A 1 187 ? -10.034 -13.021 12.051 1.00 92.19 187 LYS A CA 1
ATOM 1485 C C . LYS A 1 187 ? -10.612 -11.979 13.017 1.00 92.19 187 LYS A C 1
ATOM 1487 O O . LYS A 1 187 ? -11.835 -11.920 13.184 1.00 92.19 187 LYS A O 1
ATOM 1492 N N . ASP A 1 188 ? -9.751 -11.139 13.592 1.00 91.75 188 ASP A N 1
ATOM 1493 C CA . ASP A 1 188 ? -10.097 -10.079 14.542 1.00 91.75 188 ASP A CA 1
ATOM 1494 C C . ASP A 1 188 ? -9.869 -8.663 13.975 1.00 91.75 188 A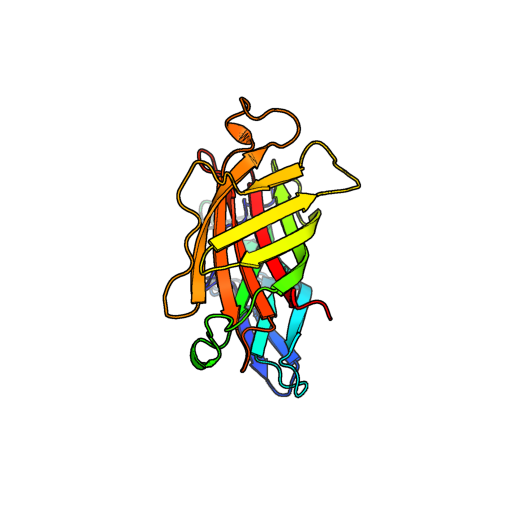SP A C 1
ATOM 1496 O O . ASP A 1 188 ? -9.941 -7.681 14.723 1.00 91.75 188 ASP A O 1
ATOM 1500 N N . GLY A 1 189 ? -9.578 -8.546 12.674 1.00 95.38 189 GLY A N 1
ATOM 1501 C CA . GLY A 1 189 ? -9.163 -7.291 12.048 1.00 95.38 189 GLY A CA 1
ATOM 1502 C C . GLY A 1 189 ? -7.769 -6.844 12.495 1.00 95.38 189 GLY A C 1
ATOM 1503 O O . GLY A 1 189 ? -7.528 -5.652 12.616 1.00 95.38 189 GLY A O 1
ATOM 1504 N N . GLU A 1 190 ? -6.867 -7.772 12.821 1.00 96.00 190 GLU A N 1
ATOM 1505 C CA . GLU A 1 190 ? -5.530 -7.479 13.352 1.00 96.00 190 GLU A CA 1
ATOM 1506 C C . GLU A 1 190 ? -4.545 -6.870 12.343 1.00 96.00 190 GLU A C 1
ATOM 1508 O O . GLU A 1 190 ? -3.523 -6.327 12.757 1.00 96.00 190 GLU A O 1
ATOM 1513 N N . ILE A 1 191 ? -4.837 -6.936 11.046 1.00 98.06 191 ILE A N 1
ATOM 1514 C CA . ILE A 1 191 ? -4.004 -6.373 9.982 1.00 98.06 191 ILE A CA 1
ATOM 1515 C C . ILE A 1 191 ? -4.714 -5.189 9.340 1.00 98.06 191 ILE A C 1
ATOM 1517 O O . ILE A 1 191 ? -5.915 -5.238 9.092 1.00 98.06 191 ILE A O 1
ATOM 1521 N N . VAL A 1 192 ? -3.962 -4.141 9.005 1.00 98.31 192 VAL A N 1
ATOM 1522 C CA . VAL A 1 192 ? -4.442 -3.025 8.186 1.00 98.31 192 VAL A CA 1
ATOM 1523 C C . VAL A 1 192 ? -3.542 -2.861 6.968 1.00 98.31 192 VAL A C 1
ATOM 1525 O O . VAL A 1 192 ? -2.318 -2.884 7.083 1.00 98.31 192 VAL A O 1
ATOM 1528 N N . ALA A 1 193 ? -4.133 -2.710 5.787 1.00 98.44 193 ALA A N 1
ATOM 1529 C CA . ALA A 1 193 ? -3.376 -2.531 4.552 1.00 98.44 193 ALA A CA 1
ATOM 1530 C C . ALA A 1 193 ? -4.155 -1.699 3.538 1.00 98.44 193 ALA A C 1
ATOM 1532 O O . ALA A 1 193 ? -5.391 -1.681 3.540 1.00 98.44 193 ALA A O 1
ATOM 1533 N N . GLY A 1 194 ? -3.428 -1.024 2.653 1.00 98.00 194 GLY A N 1
ATOM 1534 C CA . GLY A 1 194 ? -4.041 -0.198 1.627 1.00 98.00 194 GLY A CA 1
ATOM 1535 C C . GLY A 1 194 ? -3.050 0.680 0.885 1.00 98.00 194 GLY A C 1
ATOM 1536 O O . GLY A 1 194 ? -1.861 0.372 0.773 1.00 98.00 194 GLY A O 1
ATOM 1537 N N . SER A 1 195 ? -3.559 1.791 0.370 1.00 97.75 195 SER A N 1
ATOM 1538 C CA . SER A 1 195 ? -2.796 2.750 -0.410 1.00 97.75 195 SER A CA 1
ATOM 1539 C C . SER A 1 195 ? -3.082 4.194 -0.021 1.00 97.75 195 SER A C 1
ATOM 1541 O O . SER A 1 195 ? -4.081 4.521 0.626 1.00 97.75 195 SER A O 1
ATOM 1543 N N . VAL A 1 196 ? -2.164 5.069 -0.416 1.00 97.12 196 VAL A N 1
ATOM 1544 C CA . VAL A 1 196 ? -2.299 6.517 -0.283 1.00 97.12 196 VAL A CA 1
ATOM 1545 C C . VAL A 1 196 ? -1.992 7.181 -1.616 1.00 97.12 196 VAL A C 1
ATOM 1547 O O . VAL A 1 196 ? -1.169 6.689 -2.393 1.00 97.12 196 VAL A O 1
ATOM 1550 N N . ARG A 1 197 ? -2.632 8.318 -1.886 1.00 95.31 197 ARG A N 1
ATOM 1551 C CA . ARG A 1 197 ? -2.407 9.083 -3.120 1.00 95.31 197 ARG A CA 1
ATOM 1552 C C . ARG A 1 197 ? -2.674 10.566 -2.938 1.00 95.31 197 ARG A C 1
ATOM 1554 O O . ARG A 1 197 ? -3.603 10.946 -2.215 1.00 95.31 197 ARG A O 1
ATOM 1561 N N . SER A 1 198 ? -1.906 11.395 -3.643 1.00 94.81 198 SER A N 1
ATOM 1562 C CA . SER A 1 198 ? -2.168 12.830 -3.705 1.00 94.81 198 SER A CA 1
ATOM 1563 C C . SER A 1 198 ? -3.520 13.109 -4.364 1.00 94.81 198 SER A C 1
ATOM 1565 O O . SER A 1 198 ? -3.995 12.376 -5.236 1.00 94.81 198 SER A O 1
ATOM 1567 N N . LYS A 1 199 ? -4.180 14.180 -3.921 1.00 90.38 199 LYS A N 1
ATOM 1568 C CA . LYS A 1 199 ? -5.534 14.516 -4.372 1.00 90.38 199 LYS A CA 1
ATOM 1569 C C . LYS A 1 199 ? -5.573 15.055 -5.804 1.00 90.38 199 LYS A C 1
ATOM 1571 O O . LYS A 1 199 ? -6.564 14.841 -6.497 1.00 90.38 199 LYS A O 1
ATOM 1576 N N . ALA A 1 200 ? -4.566 15.829 -6.209 1.00 79.44 200 ALA A N 1
ATOM 1577 C CA . ALA A 1 200 ? -4.691 16.742 -7.348 1.00 79.44 200 ALA A CA 1
ATOM 1578 C C . ALA A 1 200 ? -3.820 16.393 -8.565 1.00 79.44 200 ALA A C 1
ATOM 1580 O O . ALA A 1 200 ? -4.192 16.740 -9.683 1.00 79.44 200 ALA A O 1
ATOM 1581 N N . ASP A 1 201 ? -2.662 15.759 -8.376 1.00 78.50 201 ASP A N 1
ATOM 1582 C CA . ASP A 1 201 ? -1.573 15.830 -9.365 1.00 78.50 201 ASP A CA 1
ATOM 1583 C C . ASP A 1 201 ? -0.679 14.583 -9.463 1.00 78.50 201 ASP A C 1
ATOM 1585 O O . ASP A 1 201 ? 0.292 14.571 -10.232 1.00 78.50 201 ASP A O 1
ATOM 1589 N N . ASN A 1 202 ? -0.986 13.529 -8.701 1.00 82.56 202 ASN A N 1
ATOM 1590 C CA . ASN A 1 202 ? -0.135 12.345 -8.561 1.00 82.56 202 ASN A CA 1
ATOM 1591 C C . ASN A 1 202 ? 1.331 12.742 -8.268 1.00 82.56 202 ASN A C 1
ATOM 1593 O O . ASN A 1 202 ? 2.267 12.237 -8.903 1.00 82.56 202 ASN A O 1
ATOM 1597 N N . SER A 1 203 ? 1.537 13.758 -7.422 1.00 87.69 203 SER A N 1
ATOM 1598 C CA . SER A 1 203 ? 2.859 14.189 -6.940 1.00 87.69 203 SER A CA 1
ATOM 1599 C C . SER A 1 203 ? 3.459 13.180 -5.971 1.00 87.69 203 SER A C 1
ATOM 1601 O O . SER A 1 203 ? 4.680 13.056 -5.914 1.00 87.69 203 SER A O 1
ATOM 1603 N N . TRP A 1 204 ? 2.614 12.428 -5.271 1.00 92.56 204 TRP A N 1
ATOM 1604 C CA . TRP A 1 204 ? 3.005 11.346 -4.383 1.00 92.56 204 TRP A CA 1
ATOM 1605 C C . TRP A 1 204 ? 1.932 10.260 -4.320 1.00 92.56 204 TRP A C 1
ATOM 1607 O O . TRP A 1 204 ? 0.738 10.519 -4.510 1.00 92.56 204 TRP A O 1
ATOM 1617 N N . GLY A 1 205 ? 2.365 9.043 -4.017 1.00 93.81 205 GLY A N 1
ATOM 1618 C CA . GLY A 1 205 ? 1.500 7.898 -3.776 1.00 93.81 205 GLY A CA 1
ATOM 1619 C C . GLY A 1 205 ? 2.283 6.726 -3.205 1.00 93.81 205 GLY A C 1
ATOM 1620 O O . GLY A 1 205 ? 3.513 6.715 -3.220 1.00 93.81 205 GLY A O 1
ATOM 1621 N N . GLY A 1 206 ? 1.579 5.744 -2.657 1.00 95.31 206 GLY A N 1
ATOM 1622 C CA . GLY A 1 206 ? 2.237 4.619 -2.011 1.00 95.31 206 GLY A CA 1
ATOM 1623 C C . GLY A 1 206 ? 1.288 3.561 -1.479 1.00 95.31 206 GLY A C 1
ATOM 1624 O O . GLY A 1 206 ? 0.070 3.678 -1.593 1.00 95.31 206 GLY A O 1
ATOM 1625 N N . VAL A 1 207 ? 1.873 2.532 -0.877 1.00 97.50 207 VAL A N 1
ATOM 1626 C CA . VAL A 1 207 ? 1.173 1.390 -0.278 1.00 97.50 207 VAL A CA 1
ATOM 1627 C C . VAL A 1 207 ? 1.666 1.148 1.132 1.00 97.50 207 VAL A C 1
ATOM 1629 O O . VAL A 1 207 ? 2.857 1.296 1.422 1.00 97.50 207 VAL A O 1
ATOM 1632 N N . PHE A 1 208 ? 0.753 0.761 2.008 1.00 98.50 208 PHE A N 1
ATOM 1633 C CA . PHE A 1 208 ? 1.055 0.534 3.409 1.00 98.50 208 PHE 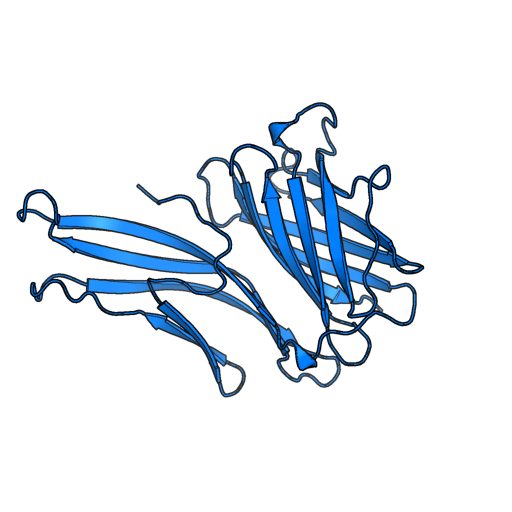A CA 1
ATOM 1634 C C . PHE A 1 208 ? 0.517 -0.806 3.891 1.00 98.50 208 PHE A C 1
ATOM 1636 O O . PHE A 1 208 ? -0.449 -1.351 3.351 1.00 98.50 208 PHE A O 1
ATOM 1643 N N . GLY A 1 209 ? 1.143 -1.285 4.955 1.00 98.38 209 GLY A N 1
ATOM 1644 C CA . GLY A 1 209 ? 0.696 -2.412 5.750 1.00 98.38 209 GLY A CA 1
ATOM 1645 C C . GLY A 1 209 ? 1.121 -2.202 7.196 1.00 98.38 209 GLY A C 1
ATOM 1646 O O . GLY A 1 209 ? 2.162 -1.590 7.458 1.00 98.38 209 GLY A O 1
ATOM 1647 N N . GLY A 1 210 ? 0.297 -2.667 8.125 1.00 97.88 210 GLY A N 1
ATOM 1648 C CA . GLY A 1 210 ? 0.523 -2.540 9.554 1.00 97.88 210 GLY A CA 1
ATOM 1649 C C . GLY A 1 210 ? -0.239 -3.581 10.358 1.00 97.88 210 GLY A C 1
ATOM 1650 O O . GLY A 1 210 ? -1.158 -4.236 9.863 1.00 97.88 210 GLY A O 1
ATOM 1651 N N . GLU A 1 211 ? 0.162 -3.705 11.614 1.00 97.69 211 GLU A N 1
ATOM 1652 C CA . GLU A 1 211 ? -0.314 -4.725 12.540 1.00 97.69 211 GLU A CA 1
ATOM 1653 C C . GLU A 1 211 ? -0.885 -4.063 13.789 1.00 97.69 211 GLU A C 1
ATOM 1655 O O . GLU A 1 211 ? -0.376 -3.042 14.273 1.00 97.69 211 GLU A O 1
ATOM 1660 N N . LYS A 1 212 ? -1.950 -4.654 14.320 1.00 96.62 212 LYS A N 1
ATOM 1661 C CA . LYS A 1 212 ? -2.556 -4.263 15.586 1.00 96.62 212 LYS A CA 1
ATOM 1662 C C . LYS A 1 212 ? -1.535 -4.379 16.715 1.00 96.62 212 LYS A C 1
ATOM 1664 O O . LYS A 1 212 ? -0.820 -5.370 16.816 1.00 96.62 212 LYS A O 1
ATOM 1669 N N . GLN A 1 213 ? -1.486 -3.365 17.565 1.00 95.06 213 GLN A N 1
ATOM 1670 C CA . GLN A 1 213 ? -0.630 -3.330 18.744 1.00 95.06 213 GLN A CA 1
ATOM 1671 C C . GLN A 1 213 ? -1.328 -4.001 19.935 1.00 95.06 213 GLN A C 1
ATOM 1673 O O . GLN A 1 213 ? -2.558 -3.948 20.045 1.00 95.06 213 GLN A O 1
ATOM 1678 N N . GLU A 1 214 ? -0.539 -4.652 20.793 1.00 77.69 214 GLU A N 1
ATOM 1679 C CA . GLU A 1 214 ? -1.000 -5.252 22.056 1.00 77.69 214 GLU A CA 1
ATOM 1680 C C . GLU A 1 214 ? -1.283 -4.210 23.144 1.00 77.69 214 GLU A C 1
ATOM 1682 O O . GLU A 1 214 ? -0.518 -3.221 23.246 1.00 77.69 214 GLU A O 1
#

Secondary structure (DSSP, 8-state):
-PBPPPB-SS-TTEEEEEETTEEEEEEPPP-SS-TT-EEEEEEEEEEEEE-TTS-EEEEEEEEEEEEEEE-TTTSSSEEEEEEEEEEEEE-GGGB---SS-EEEEEEEEEEETTEEEEEEEEEEEEETTEEEEEEE-SS-TTSEEEE-TTS--BB-TTSEEEEEEEESS-TT-GGG-EEEEEEEESTTS-EEEEEEEESSS-SEEEEEEEEE--

pLDDT: mean 89.61, std 12.16, range [29.14, 98.75]

InterPro domains:
  IPR001677 Transferrin-binding protein B, C-lobe/N-lobe beta-barrel domain [PF01298] (109-212)
  IPR011250 Outer membrane protein/outer membrane enzyme PagP, beta-barrel [SSF56925] (61-212)